Protein 4NUH (pdb70)

Solvent-accessible surface area: 8472 Å² total; per-residue (Å²): 232,84,120,4,63,22,116,22,26,40,0,54,83,0,0,0,3,0,60,32,4,3,39,18,78,63,96,6,44,0,64,17,25,0,0,0,8,97,52,57,0,60,22,7,111,13,97,52,112,5,13,96,46,42,2,19,0,33,48,96,32,35,35,116,55,44,92,65,46,49,88,57,0,54,41,0,17,54,46,11,63,85,0,18,80,68,0,44,47,41,112,110,47,70,67,104,64,45,41,93,5,70,0,129,126,52,79,4,80,40,5,0,2,71,1,89,44,61,2,44,1,35,39,77,0,31,0,76,13,90,40,129,17,10,1,0,0,7,0,66,12,12,0,53,4,44,92,51,9,29,5,62,56,31,52,49,9,64,16,78,32,2,7,0,14,0,28,72,74,1,46,0,2,106,42,0,38,0,17,0,8,0,1,0,76,120,72,0,21,0,52,48,44,1,29,0,46,1,15,0,6,6,30,27,74,2,17,1,55,110,1,45,0,50,30,96

Foldseek 3Di:
DDDLAFFQPLLLQAQEEEAAAEAEADDEAEEGEYEYPDDAQQRYHHDPVNYNYAYEGCDDDHDPRHDHDNPSNVVRLVSLVSRLVSLQPDDDWPEECVVVQEDEPEEDEATEYEYCEHHEYAAAYEYAEAQNGAHGYHANAEYEYEAQYEYHYYNHHAQSRYEYNHNYEYYYYALYEEGHAYSEADEYEAAHNYEYEDHYRYHHYYYYYNYYGHHD

Organism: Flavobacterium frigoris (strain PS1) (NCBI:txid1086011)

Structure (mmCIF, N/CA/C/O backbone):
data_4NUH
#
_entry.id   4NUH
#
_cell.length_a   29.358
_cell.length_b   31.222
_cell.length_c   47.051
_cell.angle_alpha   76.32
_cell.angle_beta   72.59
_cell.angle_gamma   76.62
#
_symmetry.space_group_name_H-M   'P 1'
#
loop_
_entity.id
_entity.type
_entity.pdbx_description
1 polymer 'ice-binding protein'
2 non-polymer DI(HYDROXYETHYL)ETHER
3 water water
#
loop_
_atom_site.group_PDB
_atom_site.id
_atom_site.type_symbol
_atom_site.label_atom_id
_atom_site.label_alt_id
_atom_site.label_comp_id
_atom_site.label_asym_id
_atom_site.label_entity_id
_atom_site.label_seq_id
_atom_site.pdbx_PDB_ins_code
_atom_site.Cartn_x
_atom_site.Cartn_y
_atom_site.Cartn_z
_atom_site.occupancy
_atom_site.B_iso_or_equiv
_atom_site.auth_seq_id
_atom_site.auth_comp_id
_atom_site.auth_asym_id
_atom_site.auth_atom_id
_atom_site.pdbx_PDB_model_num
ATOM 1 N N . GLN A 1 1 ? 36.861 -49.805 40.413 1.00 41.65 2 GLN A N 1
ATOM 2 C CA . GLN A 1 1 ? 37.223 -50.881 39.448 1.00 36.84 2 GLN A CA 1
ATOM 3 C C . GLN A 1 1 ? 38.313 -51.800 40.025 1.00 32.53 2 GLN A C 1
ATOM 4 O O . GLN A 1 1 ? 38.325 -52.974 39.677 1.00 33.14 2 GLN A O 1
ATOM 10 N N . ARG A 1 2 ? 39.168 -51.290 40.938 1.00 26.41 3 ARG A N 1
ATOM 11 C CA . ARG A 1 2 ? 40.418 -51.977 41.371 1.00 23.57 3 ARG A CA 1
ATOM 12 C C . ARG A 1 2 ? 40.383 -52.655 42.761 1.00 18.46 3 ARG A C 1
ATOM 13 O O . ARG A 1 2 ? 39.812 -52.138 43.709 1.00 16.21 3 ARG A O 1
ATOM 21 N N . ASP A 1 3 ? 41.055 -53.774 42.900 1.00 17.45 4 ASP A N 1
ATOM 22 C CA . ASP A 1 3 ? 41.120 -54.476 44.182 1.00 16.26 4 ASP A CA 1
ATOM 23 C C . ASP A 1 3 ? 42.203 -53.852 45.061 1.00 13.70 4 ASP A C 1
ATOM 24 O O . ASP A 1 3 ? 43.407 -54.100 44.890 1.00 14.88 4 ASP A O 1
ATOM 29 N N . LEU A 1 4 ? 41.787 -53.076 46.059 1.00 10.65 5 LEU A N 1
ATOM 30 C CA . LEU A 1 4 ? 42.717 -52.430 47.008 1.00 8.98 5 LEU A CA 1
ATOM 31 C C . LEU A 1 4 ? 42.466 -52.959 48.414 1.00 8.60 5 LEU A C 1
ATOM 32 O O . LEU A 1 4 ? 42.706 -52.260 49.426 1.00 8.02 5 LEU A O 1
ATOM 37 N N . SER A 1 5 ? 41.986 -54.198 48.538 1.00 9.44 6 SER A N 1
ATOM 38 C CA . SER A 1 5 ? 41.803 -54.793 49.854 1.00 10.07 6 SER A CA 1
ATOM 39 C C . SER A 1 5 ? 43.100 -55.021 50.544 1.00 9.61 6 SER A C 1
ATOM 40 O O . SER A 1 5 ? 44.078 -55.369 49.898 1.00 11.36 6 SER A O 1
ATOM 43 N N . VAL A 1 6 ? 43.130 -54.733 51.835 1.00 9.66 7 VAL A N 1
ATOM 44 C CA . VAL A 1 6 ? 44.340 -54.866 52.647 1.00 9.71 7 VAL A CA 1
ATOM 45 C C . VAL A 1 6 ? 44.205 -55.990 53.641 1.00 9.02 7 VAL A C 1
ATOM 46 O O . VAL A 1 6 ? 43.270 -55.995 54.396 1.00 10.57 7 VAL A O 1
ATOM 50 N N . GLU A 1 7 ? 45.118 -56.951 53.608 1.00 8.83 8 GLU A N 1
ATOM 51 C CA . GLU A 1 7 ? 45.105 -58.119 54.487 1.00 10.98 8 GLU A CA 1
ATOM 52 C C . GLU A 1 7 ? 45.522 -57.748 55.893 1.00 10.36 8 GLU A C 1
ATOM 53 O O . GLU A 1 7 ? 46.667 -57.273 56.069 1.00 10.35 8 GLU A O 1
ATOM 59 N N . LEU A 1 8 ? 44.704 -58.065 56.864 1.00 9.02 9 LEU A N 1
ATOM 60 C CA . LEU A 1 8 ? 45.050 -57.750 58.256 1.00 10.03 9 LEU A CA 1
ATOM 61 C C . LEU A 1 8 ? 45.557 -58.881 59.068 1.00 9.78 9 LEU A C 1
ATOM 62 O O . LEU A 1 8 ? 46.047 -58.711 60.165 1.00 10.14 9 LEU A O 1
ATOM 67 N N . GLY A 1 9 ? 45.328 -60.100 58.588 1.00 12.41 10 GLY A N 1
ATOM 68 C CA . GLY A 1 9 ? 45.566 -61.268 59.387 1.00 12.03 10 GLY A CA 1
ATOM 69 C C . GLY A 1 9 ? 44.914 -61.221 60.753 1.00 12.13 10 GLY A C 1
ATOM 70 O O . GLY A 1 9 ? 43.757 -60.907 60.890 1.00 12.25 10 GLY A O 1
ATOM 71 N N . VAL A 1 10 ? 45.692 -61.628 61.756 1.00 13.08 11 VAL A N 1
ATOM 72 C CA . VAL A 1 10 ? 45.205 -61.698 63.156 1.00 15.03 11 VAL A CA 1
ATOM 73 C C . VAL A 1 10 ? 44.953 -60.298 63.729 1.00 11.69 11 VAL A C 1
ATOM 74 O O . VAL A 1 10 ? 44.237 -60.214 64.704 1.00 13.47 11 VAL A O 1
ATOM 78 N N . ALA A 1 11 ? 45.429 -59.246 63.052 1.00 11.49 12 ALA A N 1
ATOM 79 C CA . ALA A 1 11 ? 45.057 -57.871 63.517 1.00 10.28 12 ALA A CA 1
ATOM 80 C C . ALA A 1 11 ? 43.565 -57.569 63.338 1.00 11.22 12 ALA A C 1
ATOM 81 O O . ALA A 1 11 ? 43.057 -56.644 63.960 1.00 10.68 12 ALA A O 1
ATOM 83 N N . SER A 1 12 ? 42.828 -58.390 62.569 1.00 13.10 13 SER A N 1
ATOM 84 C CA . SER A 1 12 ? 41.384 -58.219 62.407 1.00 13.95 13 SER A CA 1
ATOM 85 C C . SER A 1 12 ? 40.612 -58.560 63.654 1.00 14.51 13 SER A C 1
ATOM 86 O O . SER A 1 12 ? 39.407 -58.323 63.696 1.00 13.99 13 SER A O 1
ATOM 89 N N . ASN A 1 13 ? 41.254 -59.092 64.714 1.00 13.61 14 ASN A N 1
ATOM 90 C CA . ASN A 1 13 ? 40.505 -59.200 65.993 1.00 15.58 14 ASN A CA 1
ATOM 91 C C . ASN A 1 13 ? 40.627 -58.036 66.961 1.00 14.19 14 ASN A C 1
ATOM 92 O O . ASN A 1 13 ? 39.967 -57.962 68.004 1.00 16.39 14 ASN A O 1
ATOM 97 N N . PHE A 1 14 ? 41.427 -57.054 66.579 1.00 8.97 15 PHE A N 1
ATOM 98 C CA . PHE A 1 14 ? 41.815 -55.976 67.488 1.00 8.33 15 PHE A CA 1
ATOM 99 C C . PHE A 1 14 ? 41.162 -54.660 67.125 1.00 8.10 15 PHE A C 1
ATOM 100 O O . PHE A 1 14 ? 41.148 -54.270 65.913 1.00 9.27 15 PHE A O 1
ATOM 108 N N . ALA A 1 15 ? 40.550 -54.022 68.128 1.00 7.58 16 ALA A N 1
ATOM 109 C CA . ALA A 1 15 ? 40.144 -52.645 67.966 1.00 7.48 16 ALA A CA 1
ATOM 110 C C . ALA A 1 15 ? 41.292 -51.687 67.968 1.00 7.35 16 ALA A C 1
ATOM 111 O O . ALA A 1 15 ? 41.285 -50.687 67.275 1.00 7.04 16 ALA A O 1
ATOM 113 N N . ILE A 1 16 ? 42.247 -51.909 68.856 1.00 6.84 17 ILE A N 1
ATOM 114 C CA . ILE A 1 16 ? 43.431 -51.045 69.005 1.00 6.72 17 ILE A CA 1
ATOM 115 C C . ILE A 1 16 ? 44.666 -51.932 69.189 1.00 6.44 17 ILE A C 1
ATOM 116 O O . ILE A 1 16 ? 44.652 -52.815 70.044 1.00 8.59 17 ILE A O 1
ATOM 121 N N . LEU A 1 17 ? 45.626 -51.736 68.366 1.00 6.23 18 LEU A N 1
ATOM 122 C CA . LEU A 1 17 ? 46.931 -52.394 68.507 1.00 7.06 18 LEU A CA 1
ATOM 123 C C . LEU A 1 17 ? 47.986 -51.323 68.470 1.00 7.82 18 LEU A C 1
ATOM 124 O O . LEU A 1 17 ? 47.954 -50.436 67.631 1.00 7.72 18 LEU A O 1
ATOM 129 N N . ALA A 1 18 ? 48.957 -51.339 69.364 1.00 8.41 19 ALA A N 1
ATOM 130 C CA . ALA A 1 18 ? 50.019 -50.337 69.367 1.00 9.46 19 ALA A CA 1
ATOM 131 C C . ALA A 1 18 ? 51.344 -51.045 69.609 1.00 11.03 19 ALA A C 1
ATOM 132 O O . ALA A 1 18 ? 51.400 -52.188 70.059 1.00 17.46 19 ALA A O 1
ATOM 134 N N . LYS A 1 19 ? 52.422 -50.434 69.315 1.00 8.13 20 LYS A N 1
ATOM 135 C CA . LYS A 1 19 ? 53.748 -51.001 69.631 1.00 9.02 20 LYS A CA 1
ATOM 136 C C . LYS A 1 19 ? 54.356 -50.461 70.907 1.00 9.38 20 LYS A C 1
ATOM 137 O O . LYS A 1 19 ? 55.164 -51.124 71.522 1.00 10.63 20 LYS A O 1
ATOM 143 N N . ALA A 1 20 ? 53.914 -49.279 71.302 1.00 10.23 21 ALA A N 1
ATOM 144 C CA . ALA A 1 20 ? 54.539 -48.549 72.355 1.00 11.22 21 ALA A CA 1
ATOM 145 C C . ALA A 1 20 ? 53.602 -48.142 73.515 1.00 14.86 21 ALA A C 1
ATOM 146 O O . ALA A 1 20 ? 54.074 -47.650 74.537 1.00 17.88 21 ALA A O 1
ATOM 148 N N . GLY A 1 21 ? 52.324 -48.414 73.395 1.00 12.60 22 GLY A N 1
ATOM 149 C CA . GLY A 1 21 ? 51.381 -48.254 74.502 1.00 12.06 22 GLY A CA 1
ATOM 150 C C . GLY A 1 21 ? 50.053 -47.660 74.031 1.00 10.67 22 GLY A C 1
ATOM 151 O O . GLY A 1 21 ? 49.893 -47.096 72.924 1.00 9.58 22 GLY A O 1
ATOM 152 N N . ILE A 1 22 ? 49.113 -47.713 74.959 1.00 9.26 23 ILE A N 1
ATOM 153 C CA . ILE A 1 22 ? 47.769 -47.225 74.771 1.00 9.42 23 ILE A CA 1
ATOM 154 C C . ILE A 1 22 ? 47.338 -46.570 76.081 1.00 11.35 23 ILE A C 1
ATOM 155 O O . ILE A 1 22 ? 47.551 -47.159 77.173 1.00 14.23 23 ILE A O 1
ATOM 160 N N . SER A 1 23 ? 46.781 -45.377 75.966 1.00 11.26 24 SER A N 1
ATOM 161 C CA . SER A 1 23 ? 46.205 -44.741 77.164 1.00 11.59 24 SER A CA 1
ATOM 162 C C . SER A 1 23 ? 44.845 -44.194 76.904 1.00 11.11 24 SER A C 1
ATOM 163 O O . SER A 1 23 ? 44.448 -43.916 75.799 1.00 10.75 24 SER A O 1
ATOM 166 N N . SER A 1 24 ? 44.076 -43.999 77.987 1.00 10.61 25 SER A N 1
ATOM 167 C CA . SER A 1 24 ? 42.777 -43.363 77.913 1.00 11.31 25 SER A CA 1
ATOM 168 C C . SER A 1 24 ? 42.514 -42.402 79.073 1.00 12.41 25 SER A C 1
ATOM 169 O O . SER A 1 24 ? 42.769 -42.808 80.244 1.00 14.34 25 SER A O 1
ATOM 172 N N . VAL A 1 25 ? 41.997 -41.219 78.725 1.00 12.17 26 VAL A N 1
ATOM 173 C CA . VAL A 1 25 ? 41.341 -40.361 79.756 1.00 12.32 26 VAL A CA 1
ATOM 174 C C . VAL A 1 25 ? 39.961 -40.945 79.836 1.00 12.69 26 VAL A C 1
ATOM 175 O O . VAL A 1 25 ? 39.203 -40.855 78.897 1.00 10.86 26 VAL A O 1
ATOM 179 N N . PRO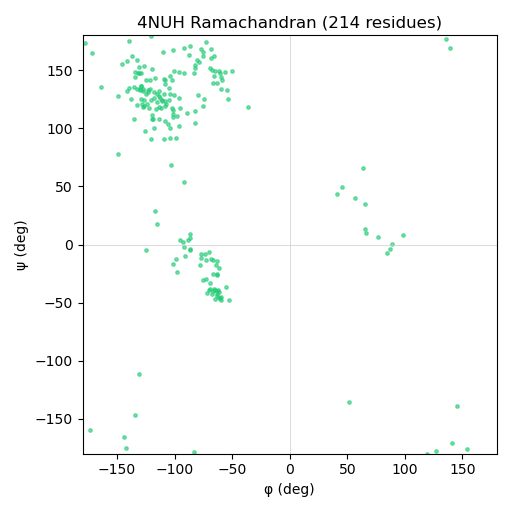 A 1 26 ? 39.586 -41.533 81.000 1.00 12.92 27 PRO A N 1
ATOM 180 C CA . PRO A 1 26 ? 38.353 -42.300 81.057 1.00 13.76 27 PRO A CA 1
ATOM 181 C C . PRO A 1 26 ? 37.070 -41.409 81.214 1.00 13.04 27 PRO A C 1
ATOM 182 O O . PRO A 1 26 ? 37.180 -40.228 81.640 1.00 14.83 27 PRO A O 1
ATOM 186 N N . ASP A 1 27 ? 35.920 -41.923 80.858 1.00 13.40 28 ASP A N 1
ATOM 187 C CA . ASP A 1 27 ? 35.745 -43.279 80.301 1.00 13.89 28 ASP A CA 1
ATOM 188 C C . ASP A 1 27 ? 35.695 -43.247 78.790 1.00 13.20 28 ASP A C 1
ATOM 189 O O . ASP A 1 27 ? 34.962 -42.475 78.195 1.00 15.11 28 ASP A O 1
ATOM 194 N N . SER A 1 28 ? 36.565 -44.052 78.188 1.00 12.10 29 SER A N 1
ATOM 195 C CA . SER A 1 28 ? 36.415 -44.426 76.754 1.00 11.22 29 SER A CA 1
ATOM 196 C C . SER A 1 28 ? 35.619 -45.720 76.696 1.00 11.96 29 SER A C 1
ATOM 197 O O . SER A 1 28 ? 35.444 -46.390 77.748 1.00 13.18 29 SER A O 1
ATOM 200 N N . ALA A 1 29 ? 35.182 -46.102 75.489 1.00 10.37 30 ALA A N 1
ATOM 201 C CA . ALA A 1 29 ? 34.442 -47.296 75.259 1.00 10.54 30 ALA A CA 1
ATOM 202 C C . ALA A 1 29 ? 35.001 -47.996 74.030 1.00 10.56 30 ALA A C 1
ATOM 203 O O . ALA A 1 29 ? 34.889 -47.486 72.917 1.00 11.86 30 ALA A O 1
ATOM 205 N N . ILE A 1 30 ? 35.674 -49.099 74.264 1.00 8.85 31 ILE A N 1
ATOM 206 C CA . ILE A 1 30 ? 36.425 -49.817 73.186 1.00 9.51 31 ILE A CA 1
ATOM 207 C C . ILE A 1 30 ? 35.773 -51.174 73.016 1.00 10.36 31 ILE A C 1
ATOM 208 O O . ILE A 1 30 ? 35.748 -52.007 73.960 1.00 11.31 31 ILE A O 1
ATOM 213 N N . LEU A 1 31 ? 35.218 -51.397 71.834 1.00 9.93 32 LEU A N 1
ATOM 214 C CA . LEU A 1 31 ? 34.504 -52.610 71.496 1.00 11.95 32 LEU A CA 1
ATOM 215 C C . LEU A 1 31 ? 35.424 -53.441 70.616 1.00 13.04 32 LEU A C 1
ATOM 216 O O . LEU A 1 31 ? 35.668 -53.105 69.455 1.00 13.41 32 LEU A O 1
ATOM 221 N N . GLY A 1 32 ? 36.072 -54.444 71.212 1.00 12.72 33 GLY A N 1
ATOM 222 C CA . GLY A 1 32 ? 37.076 -55.264 70.566 1.00 13.39 33 GLY A CA 1
ATOM 223 C C . GLY A 1 32 ? 38.286 -55.514 71.425 1.00 12.39 33 GLY A C 1
ATOM 224 O O . GLY A 1 32 ? 38.419 -54.893 72.461 1.00 16.46 33 GLY A O 1
ATOM 225 N N . ASP A 1 33 ? 39.226 -56.293 70.970 1.00 11.72 34 ASP A N 1
ATOM 226 C CA . ASP A 1 33 ? 40.360 -56.620 71.761 1.00 12.12 34 ASP A CA 1
ATOM 227 C C . ASP A 1 33 ? 41.379 -55.482 71.663 1.00 10.94 34 ASP A C 1
ATOM 228 O O . ASP A 1 33 ? 41.419 -54.721 70.677 1.00 11.28 34 ASP A O 1
ATOM 233 N N . VAL A 1 34 ? 42.227 -55.350 72.682 1.00 10.24 35 VAL A N 1
ATOM 234 C CA . VAL A 1 34 ? 43.309 -54.404 72.621 1.00 10.80 35 VAL A CA 1
ATOM 235 C C . VAL A 1 34 ? 44.628 -55.024 73.014 1.00 11.25 35 VAL A C 1
ATOM 236 O O . VAL A 1 34 ? 44.714 -56.008 73.773 1.00 11.80 35 VAL A O 1
ATOM 240 N N . GLY A 1 35 ? 45.709 -54.508 72.511 1.00 10.07 36 GLY A N 1
ATOM 241 C CA . GLY A 1 35 ? 46.969 -54.962 72.921 1.00 11.01 36 GLY A CA 1
ATOM 242 C C . GLY A 1 35 ? 48.137 -54.172 72.424 1.00 11.27 36 GLY A C 1
ATOM 243 O O . GLY A 1 35 ? 47.955 -53.337 71.534 1.00 11.17 36 GLY A O 1
ATOM 244 N N . ALA A 1 36 ? 49.269 -54.362 73.007 1.00 12.43 37 ALA A N 1
ATOM 245 C CA . ALA A 1 36 ? 50.484 -53.756 72.528 1.00 14.61 37 ALA A CA 1
ATOM 246 C C . ALA A 1 36 ? 51.608 -54.731 72.497 1.00 13.08 37 ALA A C 1
ATOM 247 O O . ALA A 1 36 ? 51.680 -55.690 73.339 1.00 14.46 37 ALA A O 1
ATOM 249 N N . SER A 1 37 ? 52.497 -54.561 71.581 1.00 13.75 38 SER A N 1
ATOM 250 C CA . SER A 1 37 ? 53.634 -55.407 71.456 1.00 13.68 38 SER A CA 1
ATOM 251 C C . SER A 1 37 ? 54.643 -54.684 70.547 1.00 16.40 38 SER A C 1
ATOM 252 O O . SER A 1 37 ? 54.199 -54.193 69.528 1.00 15.54 38 SER A O 1
ATOM 255 N N . PRO A 1 38 ? 55.934 -54.651 70.887 1.00 13.61 39 PRO A N 1
ATOM 256 C CA . PRO A 1 38 ? 56.617 -55.513 71.917 1.00 14.52 39 PRO A CA 1
ATOM 257 C C . PRO A 1 38 ? 56.702 -54.949 73.338 1.00 13.06 39 PRO A C 1
ATOM 258 O O . PRO A 1 38 ? 57.266 -55.635 74.201 1.00 14.07 39 PRO A O 1
ATOM 262 N N . ILE A 1 39 ? 56.142 -53.783 73.571 1.00 12.42 40 ILE A N 1
ATOM 263 C CA . ILE A 1 39 ? 56.239 -53.134 74.871 1.00 12.52 40 ILE A CA 1
ATOM 264 C C . ILE A 1 39 ? 55.509 -53.958 75.903 1.00 12.99 40 ILE A C 1
ATOM 265 O O . ILE A 1 39 ? 54.482 -54.613 75.637 1.00 14.53 40 ILE A O 1
ATOM 270 N N . THR A 1 40 ? 56.086 -53.927 77.094 1.00 13.26 41 THR A N 1
ATOM 271 C CA . THR A 1 40 ? 55.462 -54.543 78.276 1.00 12.36 41 THR A CA 1
ATOM 272 C C . THR A 1 40 ? 53.986 -54.090 78.422 1.00 11.63 41 THR A C 1
ATOM 273 O O . THR A 1 40 ? 53.594 -52.982 78.100 1.00 11.81 41 THR A O 1
ATOM 277 N N . GLY A 1 41 ? 53.156 -54.974 78.977 1.00 11.81 42 GLY A N 1
ATOM 278 C CA . GLY A 1 41 ? 51.718 -54.685 79.241 1.00 12.06 42 GLY A CA 1
ATOM 279 C C . GLY A 1 41 ? 51.488 -53.561 80.243 1.00 12.56 42 GLY A C 1
ATOM 280 O O . GLY A 1 41 ? 50.415 -52.989 80.329 1.00 12.75 42 GLY A O 1
ATOM 281 N N . ALA A 1 42 ? 52.550 -53.163 80.975 1.00 13.34 43 ALA A N 1
ATOM 282 C CA . ALA A 1 42 ? 52.478 -52.036 81.830 1.00 13.62 43 ALA A CA 1
ATOM 283 C C . ALA A 1 42 ? 52.168 -50.730 81.072 1.00 13.90 43 ALA A C 1
ATOM 284 O O . ALA A 1 42 ? 51.661 -49.783 81.638 1.00 16.45 43 ALA A O 1
ATOM 286 N N . ALA A 1 43 ? 52.426 -50.728 79.751 1.00 13.07 44 ALA A N 1
ATOM 287 C CA . ALA A 1 43 ? 52.127 -49.565 78.935 1.00 13.12 44 ALA A CA 1
ATOM 288 C C . ALA A 1 43 ? 50.723 -49.521 78.398 1.00 12.00 44 ALA A C 1
ATOM 289 O O . ALA A 1 43 ? 50.373 -48.549 77.700 1.00 11.76 44 ALA A O 1
ATOM 291 N N . ILE A 1 44 ? 49.855 -50.435 78.865 1.00 11.98 45 ILE A N 1
ATOM 292 C CA . ILE A 1 44 ? 48.436 -50.322 78.559 1.00 11.74 45 ILE A CA 1
ATOM 293 C C . ILE A 1 44 ? 47.719 -49.616 79.717 1.00 12.18 45 ILE A C 1
ATOM 294 O O . ILE A 1 44 ? 47.449 -50.279 80.755 1.00 14.22 45 ILE A O 1
ATOM 299 N N . LEU A 1 45 ? 47.435 -48.341 79.525 1.00 11.97 46 LEU A N 1
ATOM 300 C CA . LEU A 1 45 ? 46.876 -47.499 80.603 1.00 13.45 46 LEU A CA 1
ATOM 301 C C . LEU A 1 45 ? 45.403 -47.345 80.331 1.00 13.86 46 LEU A C 1
ATOM 302 O O . LEU A 1 45 ? 44.902 -46.299 79.901 1.00 14.41 46 LEU A O 1
ATOM 307 N N . LEU A 1 46 ? 44.692 -48.439 80.471 1.00 14.80 47 LEU A N 1
ATOM 308 C CA . LEU A 1 46 ? 43.225 -48.534 80.232 1.00 15.09 47 LEU A CA 1
ATOM 309 C C . LEU A 1 46 ? 42.636 -49.235 81.429 1.00 16.31 47 LEU A C 1
ATOM 310 O O . LEU A 1 46 ? 43.302 -50.123 81.963 1.00 18.07 47 LEU A O 1
ATOM 315 N N . LYS A 1 47 ? 41.423 -48.884 81.790 1.00 15.27 48 LYS A N 1
ATOM 316 C CA . LYS A 1 47 ? 40.726 -49.643 82.792 1.00 18.10 48 LYS A CA 1
ATOM 317 C C . LYS A 1 47 ? 40.072 -50.866 82.151 1.00 16.24 48 LYS A C 1
ATOM 318 O O . LYS A 1 47 ? 39.585 -50.825 81.033 1.00 13.58 48 LYS A O 1
ATOM 324 N N . CYS A 1 48 ? 39.984 -51.954 82.907 1.00 15.88 49 CYS A N 1
ATOM 325 C CA . CYS A 1 48 ? 39.359 -53.162 82.434 1.00 16.09 49 CYS A CA 1
ATOM 326 C C . CYS A 1 48 ? 37.940 -52.855 81.964 1.00 15.69 49 CYS A C 1
ATOM 327 O O . CYS A 1 48 ? 37.491 -53.419 80.934 1.00 15.50 49 CYS A O 1
ATOM 330 N N . ASP A 1 49 ? 37.248 -51.952 82.643 1.00 15.55 50 ASP A N 1
ATOM 331 C CA . ASP A 1 49 ? 35.881 -51.628 82.283 1.00 15.78 50 ASP A CA 1
ATOM 332 C C . ASP A 1 49 ? 35.667 -50.803 81.018 1.00 16.79 50 ASP A C 1
ATOM 333 O O . ASP A 1 49 ? 34.553 -50.704 80.532 1.00 19.00 50 ASP A O 1
ATOM 338 N N . GLU A 1 50 ? 36.734 -50.212 80.482 1.00 13.60 51 GLU A N 1
ATOM 339 C CA . GLU A 1 50 ? 36.667 -49.496 79.214 1.00 12.52 51 GLU A CA 1
ATOM 340 C C . GLU A 1 50 ? 36.663 -50.422 77.992 1.00 12.08 51 GLU A C 1
ATOM 341 O O . GLU A 1 50 ? 36.274 -49.972 76.905 1.00 13.69 51 GLU A O 1
ATOM 347 N N . VAL A 1 51 ? 37.069 -51.671 78.182 1.00 11.67 52 VAL A N 1
ATOM 348 C CA . VAL A 1 51 ? 37.301 -52.606 77.019 1.00 12.06 52 VAL A CA 1
ATOM 349 C C . VAL A 1 51 ? 36.234 -53.687 77.089 1.00 12.05 52 VAL A C 1
ATOM 350 O O . VAL A 1 51 ? 36.213 -54.501 78.072 1.00 12.39 52 VAL A O 1
ATOM 354 N N . THR A 1 52 ? 35.391 -53.764 76.065 1.00 12.75 53 THR A N 1
ATOM 355 C CA . THR A 1 52 ? 34.418 -54.863 75.888 1.00 14.05 53 THR A CA 1
ATOM 356 C C . THR A 1 52 ? 35.077 -55.812 74.885 1.00 14.19 53 THR A C 1
ATOM 357 O O . THR A 1 52 ? 35.054 -55.635 73.642 1.00 14.02 53 THR A O 1
ATOM 361 N N . GLY A 1 53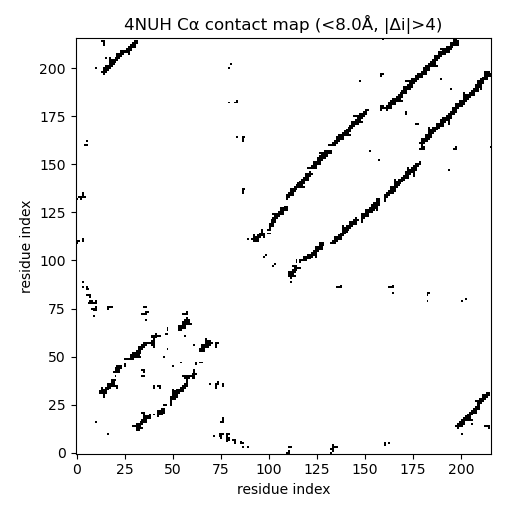 ? 35.799 -56.777 75.473 1.00 13.61 54 GLY A N 1
ATOM 362 C CA . GLY A 1 53 ? 36.823 -57.559 74.809 1.00 13.89 54 GLY A CA 1
ATOM 363 C C . GLY A 1 53 ? 37.984 -57.783 75.771 1.00 13.63 54 GLY A C 1
ATOM 364 O O . GLY A 1 53 ? 37.832 -57.549 76.990 1.00 17.59 54 GLY A O 1
ATOM 365 N N . THR A 1 54 ? 39.058 -58.321 75.249 1.00 12.31 55 THR A N 1
ATOM 366 C CA . THR A 1 54 ? 40.212 -58.727 76.065 1.00 12.43 55 THR A CA 1
ATOM 367 C C . THR A 1 54 ? 41.360 -57.754 75.925 1.00 11.94 55 THR A C 1
ATOM 368 O O . THR A 1 54 ? 41.653 -57.278 74.810 1.00 11.55 55 THR A O 1
ATOM 372 N N . ILE A 1 55 ? 41.956 -57.388 77.040 1.00 9.88 56 ILE A N 1
ATOM 373 C CA . ILE A 1 55 ? 43.207 -56.648 77.043 1.00 10.16 56 ILE A CA 1
ATOM 374 C C . ILE A 1 55 ? 44.339 -57.702 77.036 1.00 10.94 56 ILE A C 1
ATOM 375 O O . ILE A 1 55 ? 44.483 -58.499 78.005 1.00 10.29 56 ILE A O 1
ATOM 380 N N . PHE A 1 56 ? 45.137 -57.811 75.963 1.00 9.69 57 PHE A N 1
ATOM 381 C CA . PHE A 1 56 ? 46.241 -58.728 75.860 1.00 9.94 57 PHE A CA 1
ATOM 382 C C . PHE A 1 56 ? 47.535 -58.048 76.214 1.00 10.11 57 PHE A C 1
ATOM 383 O O . PHE A 1 56 ? 47.733 -56.899 75.807 1.00 11.53 57 PHE A O 1
ATOM 391 N N . SER A 1 57 ? 48.450 -58.802 76.770 1.00 12.67 58 SER A N 1
ATOM 392 C CA . SER A 1 57 ? 49.814 -58.359 77.061 1.00 12.51 58 SER A CA 1
ATOM 393 C C . SER A 1 57 ? 50.827 -59.371 76.552 1.00 11.85 58 SER A C 1
ATOM 394 O O . SER A 1 57 ? 50.529 -60.547 76.550 1.00 11.19 58 SER A O 1
ATOM 397 N N . VAL A 1 58 ? 52.039 -58.940 76.117 1.00 12.12 59 VAL A N 1
ATOM 398 C CA . VAL A 1 58 ? 53.080 -59.877 75.760 1.00 14.12 59 VAL A CA 1
ATOM 399 C C . VAL A 1 58 ? 53.773 -60.496 77.008 1.00 12.66 59 VAL A C 1
ATOM 400 O O . VAL A 1 58 ? 54.538 -61.413 76.851 1.00 14.64 59 VAL A O 1
ATOM 404 N N . ASP A 1 59 ? 53.448 -59.977 78.201 1.00 13.44 60 ASP A N 1
ATOM 405 C CA . ASP A 1 59 ? 54.184 -60.429 79.404 1.00 13.05 60 ASP A CA 1
ATOM 406 C C . ASP A 1 59 ? 53.222 -60.489 80.566 1.00 13.56 60 ASP A C 1
ATOM 407 O O . ASP A 1 59 ? 52.020 -60.384 80.412 1.00 13.41 60 ASP A O 1
ATOM 412 N N . ALA A 1 60 ? 53.782 -60.594 81.779 1.00 11.57 61 ALA A N 1
ATOM 413 C CA . ALA A 1 60 ? 52.960 -60.727 82.965 1.00 12.07 61 ALA A CA 1
ATOM 414 C C . ALA A 1 60 ? 52.544 -59.402 83.597 1.00 11.71 61 ALA A C 1
ATOM 415 O O . ALA A 1 60 ? 51.908 -59.362 84.640 1.00 11.92 61 ALA A O 1
ATOM 417 N N . ALA A 1 61 ? 52.884 -58.250 82.983 1.00 12.78 62 ALA A N 1
ATOM 418 C CA . ALA A 1 61 ? 52.456 -56.961 83.397 1.00 12.90 62 ALA A CA 1
ATOM 419 C C . ALA A 1 61 ? 51.095 -56.587 82.750 1.00 12.48 62 ALA A C 1
ATOM 420 O O . ALA A 1 61 ? 50.674 -57.136 81.707 1.00 14.36 62 ALA A O 1
ATOM 422 N N . GLY A 1 62 ? 50.461 -55.606 83.312 1.00 13.49 63 GLY A N 1
ATOM 423 C CA . GLY A 1 62 ? 49.146 -55.166 82.941 1.00 14.87 63 GLY A CA 1
ATOM 424 C C . GLY A 1 62 ? 48.153 -55.277 84.073 1.00 16.26 63 GLY A C 1
ATOM 425 O O . GLY A 1 62 ? 48.445 -55.758 85.188 1.00 18.05 63 GLY A O 1
ATOM 426 N N . PRO A 1 63 ? 46.935 -54.886 83.776 1.00 17.22 64 PRO A N 1
ATOM 427 C CA . PRO A 1 63 ? 45.904 -54.961 84.816 1.00 16.58 64 PRO A CA 1
ATOM 428 C C . PRO A 1 63 ? 45.441 -56.420 85.121 1.00 17.07 64 PRO A C 1
ATOM 429 O O . PRO A 1 63 ? 45.762 -57.347 84.379 1.00 16.70 64 PRO A O 1
ATOM 433 N N . ALA A 1 64 ? 44.604 -56.590 86.133 1.00 15.21 65 ALA A N 1
ATOM 434 C CA . ALA A 1 64 ? 44.259 -57.904 86.633 1.00 13.84 65 ALA A CA 1
ATOM 435 C C . ALA A 1 64 ? 43.467 -58.701 85.625 1.00 13.12 65 ALA A C 1
ATOM 436 O O . ALA A 1 64 ? 43.452 -59.940 85.667 1.00 14.60 65 ALA A O 1
ATOM 438 N N . CYS A 1 65 ? 42.766 -58.007 84.723 1.00 14.05 66 CYS A N 1
ATOM 439 C CA . CYS A 1 65 ? 41.972 -58.671 83.683 1.00 13.55 66 CYS A CA 1
ATOM 440 C C . CYS A 1 65 ? 42.783 -59.010 82.421 1.00 12.55 66 CYS A C 1
ATOM 441 O O . CYS A 1 65 ? 42.263 -59.638 81.496 1.00 14.44 66 CYS A O 1
ATOM 444 N N . LYS A 1 66 ? 44.034 -58.615 82.372 1.00 11.87 67 LYS A N 1
ATOM 445 C CA . LYS A 1 66 ? 44.822 -58.869 81.191 1.00 11.97 67 LYS A CA 1
ATOM 446 C C . LYS A 1 66 ? 45.051 -60.364 80.943 1.00 12.21 67 LYS A C 1
ATOM 447 O O . LYS A 1 66 ? 45.308 -61.208 81.886 1.00 12.66 67 LYS A O 1
ATOM 453 N N . ILE A 1 67 ? 45.172 -60.752 79.667 1.00 11.83 68 ILE A N 1
ATOM 454 C CA . ILE A 1 67 ? 45.543 -62.060 79.298 1.00 12.14 68 ILE A CA 1
ATOM 455 C C . ILE A 1 67 ? 46.876 -62.025 78.590 1.00 11.04 68 ILE A C 1
ATOM 456 O O . ILE A 1 67 ? 47.063 -61.309 77.578 1.00 12.44 68 ILE A O 1
ATOM 461 N N . THR A 1 68 ? 47.863 -62.735 79.081 1.00 10.71 69 THR A N 1
ATOM 462 C CA . THR A 1 68 ? 49.161 -62.830 78.437 1.00 12.07 69 THR A CA 1
ATOM 463 C C . THR A 1 68 ? 49.073 -63.730 77.254 1.00 12.94 69 THR A C 1
ATOM 464 O O . THR A 1 68 ? 48.755 -64.933 77.401 1.00 13.22 69 THR A O 1
ATOM 468 N N . ASP A 1 69 ? 49.369 -63.192 76.069 1.00 13.29 70 ASP A N 1
ATOM 469 C CA . ASP A 1 69 ? 49.385 -64.001 74.855 1.00 12.94 70 ASP A CA 1
ATOM 470 C C . ASP A 1 69 ? 50.421 -63.429 73.857 1.00 12.51 70 ASP A C 1
ATOM 471 O O . ASP A 1 69 ? 50.081 -62.647 72.955 1.00 12.32 70 ASP A O 1
ATOM 476 N N . ALA A 1 70 ? 51.683 -63.713 74.101 1.00 13.20 71 ALA A N 1
ATOM 477 C CA . ALA A 1 70 ? 52.768 -63.081 73.366 1.00 13.01 71 ALA A CA 1
ATOM 478 C C . ALA A 1 70 ? 52.698 -63.507 71.913 1.00 11.80 71 ALA A C 1
ATOM 479 O O . ALA A 1 70 ? 52.903 -62.686 71.018 1.00 11.78 71 ALA A O 1
ATOM 481 N N . SER A 1 71 ? 52.355 -64.741 71.622 1.00 11.66 72 SER A N 1
ATOM 482 C CA . SER A 1 71 ? 52.335 -65.163 70.276 1.00 11.59 72 SER A CA 1
ATOM 483 C C . SER A 1 71 ? 51.202 -64.529 69.448 1.00 10.13 72 SER A C 1
ATOM 484 O O . SER A 1 71 ? 51.398 -64.143 68.331 1.00 9.27 72 SER A O 1
ATOM 487 N N . ARG A 1 72 ? 50.013 -64.380 70.038 1.00 9.49 73 ARG A N 1
ATOM 488 C CA . ARG A 1 72 ? 48.881 -63.800 69.334 1.00 9.41 73 ARG A CA 1
ATOM 489 C C . ARG A 1 72 ? 49.190 -62.337 69.087 1.00 9.24 73 ARG A C 1
ATOM 490 O O . ARG A 1 72 ? 48.971 -61.809 67.977 1.00 9.50 73 ARG A O 1
ATOM 498 N N . LEU A 1 73 ? 49.746 -61.634 70.089 1.00 8.30 74 LEU A N 1
ATOM 499 C CA . LEU A 1 73 ? 50.101 -60.215 69.923 1.00 8.38 74 LEU A CA 1
ATOM 500 C C . LEU A 1 73 ? 51.158 -59.991 68.935 1.00 8.04 74 LEU A C 1
ATOM 501 O O . LEU A 1 73 ? 51.151 -59.015 68.125 1.00 9.04 74 LEU A O 1
ATOM 506 N N . ALA A 1 74 ? 52.245 -60.771 68.989 1.00 8.07 75 ALA A N 1
ATOM 507 C CA . ALA A 1 74 ? 53.331 -60.588 68.064 1.00 6.97 75 ALA A CA 1
ATOM 508 C C . ALA A 1 74 ? 52.852 -60.817 66.604 1.00 6.26 75 ALA A C 1
ATOM 509 O O . ALA A 1 74 ? 53.256 -60.051 65.701 1.00 7.04 75 ALA A O 1
ATOM 511 N N . ALA A 1 75 ? 52.007 -61.833 66.410 1.00 6.25 76 ALA A N 1
ATOM 512 C CA . ALA A 1 75 ? 51.422 -62.055 65.091 1.00 7.03 76 ALA A CA 1
ATOM 513 C C . ALA A 1 75 ? 50.544 -60.890 64.654 1.00 7.71 76 ALA A C 1
ATOM 514 O O . ALA A 1 75 ? 50.626 -60.455 63.520 1.00 8.67 76 ALA A O 1
ATOM 516 N N . ALA A 1 76 ? 49.720 -60.417 65.575 1.00 7.24 77 ALA A N 1
ATOM 517 C CA . ALA A 1 76 ? 48.890 -59.252 65.181 1.00 7.18 77 ALA A CA 1
ATOM 518 C C . ALA A 1 76 ? 49.691 -58.052 64.783 1.00 7.83 77 ALA A C 1
ATOM 519 O O . ALA A 1 76 ? 49.372 -57.385 63.782 1.00 7.07 77 ALA A O 1
ATOM 521 N N . VAL A 1 77 ? 50.713 -57.717 65.537 1.00 7.78 78 VAL A N 1
ATOM 522 C CA . VAL A 1 77 ? 51.580 -56.578 65.237 1.00 8.69 78 VAL A CA 1
ATOM 523 C C . VAL A 1 77 ? 52.302 -56.782 63.926 1.00 8.34 78 VAL A C 1
ATOM 524 O O . VAL A 1 77 ? 52.442 -55.881 63.069 1.00 8.37 78 VAL A O 1
ATOM 528 N N . ALA A 1 78 ? 52.805 -58.017 63.679 1.00 8.79 79 ALA A N 1
ATOM 529 C CA . ALA A 1 78 ? 53.510 -58.243 62.443 1.00 7.97 79 ALA A CA 1
ATOM 530 C C . ALA A 1 78 ? 52.566 -58.135 61.251 1.00 8.65 79 ALA A C 1
ATOM 531 O O . ALA A 1 78 ? 52.934 -57.518 60.236 1.00 8.08 79 ALA A O 1
ATOM 533 N N . ASN A 1 79 ? 51.364 -58.664 61.421 1.00 7.81 80 ASN A N 1
ATOM 534 C CA . ASN A 1 79 ? 50.354 -58.578 60.363 1.00 7.83 80 ASN A CA 1
ATOM 535 C C . ASN A 1 79 ? 49.925 -57.141 60.094 1.00 7.22 80 ASN A C 1
ATOM 536 O O . ASN A 1 79 ? 49.713 -56.761 58.949 1.00 7.89 80 ASN A O 1
ATOM 541 N N . ALA A 1 80 ? 49.811 -56.390 61.170 1.00 6.55 81 ALA A N 1
ATOM 542 C CA . ALA A 1 80 ? 49.499 -54.963 61.040 1.00 6.83 81 ALA A CA 1
ATOM 543 C C . ALA A 1 80 ? 50.578 -54.195 60.288 1.00 7.86 81 ALA A C 1
ATOM 544 O O . ALA A 1 80 ? 50.292 -53.305 59.452 1.00 7.31 81 ALA A O 1
ATOM 546 N N . GLU A 1 81 ? 51.861 -54.509 60.509 1.00 7.46 82 GLU A N 1
ATOM 547 C CA . GLU A 1 81 ? 52.936 -53.860 59.759 1.00 8.29 82 GLU A CA 1
ATOM 548 C C . GLU A 1 81 ? 52.951 -54.278 58.326 1.00 7.39 82 GLU A C 1
ATOM 549 O O . GLU A 1 81 ? 53.097 -53.405 57.428 1.00 7.53 82 GLU A O 1
ATOM 555 N N . THR A 1 82 ? 52.672 -55.539 58.064 1.00 6.98 83 THR A N 1
ATOM 556 C CA . THR A 1 82 ? 52.555 -55.971 56.678 1.00 7.74 83 THR A CA 1
ATOM 557 C C . THR A 1 82 ? 51.402 -55.269 55.960 1.00 6.39 83 THR A C 1
ATOM 558 O O . THR A 1 82 ? 51.488 -54.879 54.780 1.00 7.12 83 THR A O 1
ATOM 562 N N . ALA A 1 83 ? 50.301 -55.118 56.681 1.00 6.77 84 ALA A N 1
ATOM 563 C CA . ALA A 1 83 ? 49.132 -54.388 56.145 1.00 5.78 84 ALA A CA 1
ATOM 564 C C . ALA A 1 83 ? 49.491 -52.951 55.799 1.00 5.57 84 ALA A C 1
ATOM 565 O O . ALA A 1 83 ? 49.129 -52.430 54.738 1.00 5.97 84 ALA A O 1
ATOM 567 N N . TYR A 1 84 ? 50.161 -52.270 56.730 1.00 4.98 85 TYR A N 1
ATOM 568 C CA . TYR A 1 84 ? 50.646 -50.936 56.448 1.00 4.77 85 TYR A CA 1
ATOM 569 C C . TYR A 1 84 ? 51.479 -50.886 55.176 1.00 5.14 85 TYR A C 1
ATOM 570 O O . TYR A 1 84 ? 51.292 -49.997 54.345 1.00 5.47 85 TYR A O 1
ATOM 579 N N . ASN A 1 85 ? 52.427 -51.833 55.056 1.00 5.43 86 ASN A N 1
ATOM 580 C CA . ASN A 1 85 ? 53.288 -51.817 53.917 1.00 6.23 86 ASN A CA 1
ATOM 581 C C . ASN A 1 85 ? 52.555 -52.171 52.654 1.00 6.13 86 ASN A C 1
ATOM 582 O O . ASN A 1 85 ? 52.882 -51.619 51.591 1.00 7.51 86 ASN A O 1
ATOM 587 N N . GLN A 1 86 ? 51.538 -53.053 52.720 1.00 5.95 87 GLN A N 1
ATOM 588 C CA . GLN A 1 86 ? 50.722 -53.309 51.580 1.00 7.18 87 GLN A CA 1
ATOM 589 C C . GLN A 1 86 ? 49.961 -52.095 51.069 1.00 6.61 87 GLN A C 1
ATOM 590 O O . GLN A 1 86 ? 49.888 -51.765 49.892 1.00 6.43 87 GLN A O 1
ATOM 596 N N . ALA A 1 87 ? 49.357 -51.397 52.019 1.00 6.21 88 ALA A N 1
ATOM 597 C CA . ALA A 1 87 ? 48.632 -50.210 51.699 1.00 5.46 88 ALA A CA 1
ATOM 598 C C . ALA A 1 87 ? 49.533 -49.165 51.073 1.00 5.46 88 ALA A C 1
ATOM 599 O O . ALA A 1 87 ? 49.139 -48.467 50.143 1.00 5.80 88 ALA A O 1
ATOM 601 N N . ALA A 1 88 ? 50.695 -48.977 51.696 1.00 5.28 89 ALA A N 1
ATOM 602 C CA . ALA A 1 88 ? 51.674 -48.022 51.176 1.00 6.05 89 ALA A CA 1
ATOM 603 C C . ALA A 1 88 ? 52.189 -48.411 49.774 1.00 6.33 89 ALA A C 1
ATOM 604 O O . ALA A 1 88 ? 52.636 -47.542 49.012 1.00 6.67 89 ALA A O 1
ATOM 606 N N . GLY A 1 89 ? 52.158 -49.704 49.450 1.00 6.55 90 GLY A N 1
ATOM 607 C CA . GLY A 1 89 ? 52.827 -50.241 48.273 1.00 7.20 90 GLY A CA 1
ATOM 608 C C . GLY A 1 89 ? 51.958 -50.264 47.092 1.00 8.06 90 GLY A C 1
ATOM 609 O O . GLY A 1 89 ? 52.470 -50.518 45.970 1.00 9.56 90 GLY A O 1
ATOM 610 N N . PHE A 1 90 ? 50.652 -50.019 47.146 1.00 6.83 91 PHE A N 1
ATOM 611 C CA . PHE A 1 90 ? 49.869 -50.058 45.932 1.00 7.58 91 PHE A CA 1
ATOM 612 C C . PHE A 1 90 ? 50.349 -48.980 45.016 1.00 8.39 91 PHE A C 1
ATOM 613 O O . PHE A 1 90 ? 50.686 -47.902 45.376 1.00 8.40 91 PHE A O 1
ATOM 621 N N . VAL A 1 91 ? 50.410 -49.383 43.733 1.00 10.06 92 VAL A N 1
ATOM 622 C CA . VAL A 1 91 ? 50.969 -48.473 42.739 1.00 11.97 92 VAL A CA 1
ATOM 623 C C . VAL A 1 91 ? 49.894 -47.769 41.913 1.00 11.61 92 VAL A C 1
ATOM 624 O O . VAL A 1 91 ? 48.743 -48.107 41.982 1.00 11.64 92 VAL A O 1
ATOM 628 N N . ASP A 1 92 ? 50.291 -46.754 41.172 1.00 11.90 93 ASP A N 1
ATOM 629 C CA . ASP A 1 92 ? 49.467 -46.121 40.151 1.00 12.03 93 ASP A CA 1
ATOM 630 C C . ASP A 1 92 ? 48.217 -45.468 40.753 1.00 10.79 93 ASP A C 1
ATOM 631 O O . ASP A 1 92 ? 47.101 -45.899 40.516 1.00 12.17 93 ASP A O 1
ATOM 636 N N . PRO A 1 93 ? 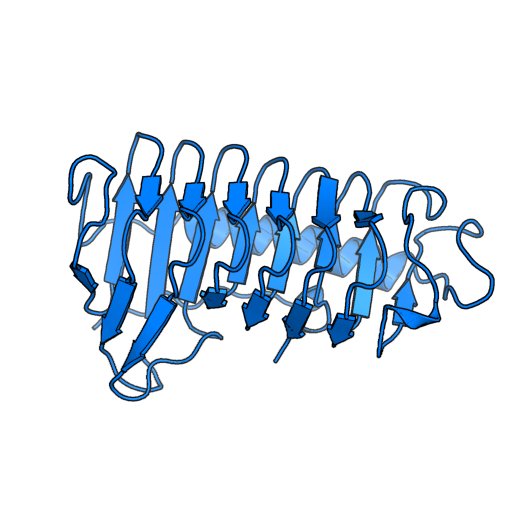48.392 -44.443 41.564 1.00 9.00 94 PRO A N 1
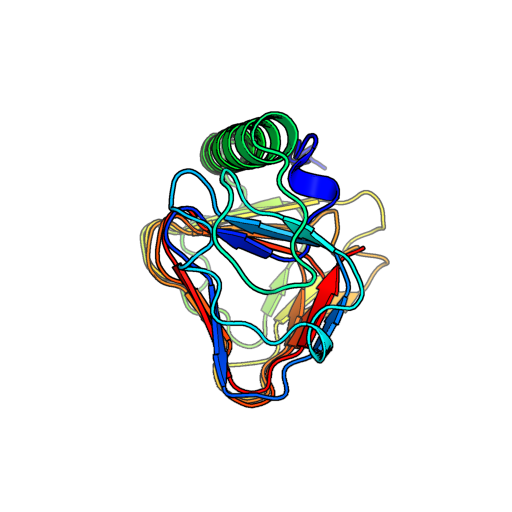ATOM 637 C CA . PRO A 1 93 ? 47.212 -43.812 42.206 1.00 9.32 94 PRO A CA 1
ATOM 638 C C . PRO A 1 93 ? 46.195 -43.263 41.272 1.00 10.42 94 PRO A C 1
ATOM 639 O O . PRO A 1 93 ? 46.539 -42.842 40.155 1.00 11.81 94 PRO A O 1
ATOM 643 N N . ASP A 1 94 ? 44.955 -43.372 41.655 1.00 9.30 95 ASP A N 1
ATOM 644 C CA . ASP A 1 94 ? 43.888 -42.700 40.909 1.00 9.51 95 ASP A CA 1
ATOM 645 C C . ASP A 1 94 ? 43.840 -41.212 41.146 1.00 10.02 95 ASP A C 1
ATOM 646 O O . ASP A 1 94 ? 43.440 -40.401 40.268 1.00 10.58 95 ASP A O 1
ATOM 651 N N . PHE A 1 95 ? 44.247 -40.793 42.368 1.00 8.63 96 PHE A N 1
ATOM 652 C CA . PHE A 1 95 ? 44.299 -39.386 42.741 1.00 9.20 96 PHE A CA 1
ATOM 653 C C . PHE A 1 95 ? 45.581 -39.028 43.455 1.00 9.45 96 PHE A C 1
ATOM 654 O O . PHE A 1 95 ? 46.073 -39.822 44.255 1.00 9.24 96 PHE A O 1
ATOM 662 N N . LEU A 1 96 ? 46.186 -37.899 43.075 1.00 9.26 97 LEU A N 1
ATOM 663 C CA . LEU A 1 96 ? 47.504 -37.538 43.646 1.00 9.01 97 LEU A CA 1
ATOM 664 C C . LEU A 1 96 ? 47.372 -36.068 44.048 1.00 9.08 97 LEU A C 1
ATOM 665 O O . LEU A 1 96 ? 47.079 -35.153 43.205 1.00 11.26 97 LEU A O 1
ATOM 670 N N . GLU A 1 97 ? 47.556 -35.747 45.318 1.00 8.26 98 GLU A N 1
ATOM 671 C CA . GLU A 1 97 ? 47.512 -34.370 45.865 1.00 10.28 98 GLU A CA 1
ATOM 672 C C . GLU A 1 97 ? 46.110 -33.776 45.744 1.00 11.12 98 GLU A C 1
ATOM 673 O O . GLU A 1 97 ? 45.966 -32.543 45.664 1.00 10.57 98 GLU A O 1
ATOM 679 N N . LEU A 1 98 ? 45.054 -34.592 45.892 1.00 9.96 99 LEU A N 1
ATOM 680 C CA . LEU A 1 98 ? 43.682 -34.041 45.776 1.00 10.83 99 LEU A CA 1
ATOM 681 C C . LEU A 1 98 ? 43.512 -33.001 46.818 1.00 11.09 99 LEU A C 1
ATOM 682 O O . LEU A 1 98 ? 43.835 -33.171 48.007 1.00 10.57 99 LEU A O 1
ATOM 687 N N . GLY A 1 99 ? 42.954 -31.830 46.434 1.00 11.90 100 GLY A N 1
ATOM 688 C CA . GLY A 1 99 ? 42.693 -30.737 47.417 1.00 13.17 100 GLY A CA 1
ATOM 689 C C . GLY A 1 99 ? 43.921 -30.104 48.044 1.00 12.06 100 GLY A C 1
ATOM 690 O O . GLY A 1 99 ? 43.881 -29.368 49.013 1.00 15.22 100 GLY A O 1
ATOM 691 N N . ALA A 1 100 ? 45.069 -30.377 47.473 1.00 12.03 101 ALA A N 1
ATOM 692 C CA . ALA A 1 100 ? 46.397 -30.137 48.097 1.00 12.32 101 ALA A CA 1
ATOM 693 C C . ALA A 1 100 ? 46.450 -30.498 49.571 1.00 12.43 101 ALA A C 1
ATOM 694 O O . ALA A 1 100 ? 47.102 -29.859 50.420 1.00 14.58 101 ALA A O 1
ATOM 696 N N . GLY A 1 101 ? 45.858 -31.651 49.858 1.00 10.84 102 GLY A N 1
ATOM 697 C CA . GLY A 1 101 ? 45.870 -32.185 51.197 1.00 10.54 102 GLY A CA 1
ATOM 698 C C . GLY A 1 101 ? 44.718 -31.725 52.068 1.00 11.03 102 GLY A C 1
ATOM 699 O O . GLY A 1 101 ? 44.705 -32.009 53.255 1.00 15.49 102 GLY A O 1
ATOM 700 N N . GLU A 1 102 ? 43.819 -30.906 51.573 1.00 10.36 103 GLU A N 1
ATOM 701 C CA . GLU A 1 102 ? 42.663 -30.553 52.351 1.00 11.59 103 GLU A CA 1
ATOM 702 C C . GLU A 1 102 ? 41.450 -31.153 51.647 1.00 12.40 103 GLU A C 1
ATOM 703 O O . GLU A 1 102 ? 41.246 -30.898 50.470 1.00 14.87 103 GLU A O 1
ATOM 709 N N . LEU A 1 103 ? 40.644 -31.899 52.381 1.00 11.11 104 LEU A N 1
ATOM 710 C CA . LEU A 1 103 ? 39.422 -32.506 51.831 1.00 10.50 104 LEU A CA 1
ATOM 711 C C . LEU A 1 103 ? 38.201 -31.808 52.400 1.00 10.64 104 LEU A C 1
ATOM 712 O O . LEU A 1 103 ? 37.727 -32.113 53.503 1.00 10.14 104 LEU A O 1
ATOM 717 N N . ARG A 1 104 ? 37.790 -30.775 51.648 1.00 11.86 105 ARG A N 1
ATOM 718 C CA . ARG A 1 104 ? 36.711 -29.943 52.011 1.00 12.86 105 ARG A CA 1
ATOM 719 C C . ARG A 1 104 ? 35.512 -30.207 51.125 1.00 12.58 105 ARG A C 1
ATOM 720 O O . ARG A 1 104 ? 35.580 -30.101 49.905 1.00 12.97 105 ARG A O 1
ATOM 728 N N . ASP A 1 105 ? 34.422 -30.625 51.754 1.00 12.85 106 ASP A N 1
ATOM 729 C CA . ASP A 1 105 ? 33.146 -30.884 51.076 1.00 15.38 106 ASP A CA 1
ATOM 730 C C . ASP A 1 105 ? 33.267 -31.900 49.950 1.00 13.07 106 ASP A C 1
ATOM 731 O O . ASP A 1 105 ? 32.688 -31.745 48.892 1.00 15.99 106 ASP A O 1
ATOM 736 N N . GLN A 1 106 ? 34.060 -32.947 50.191 1.00 11.05 107 GLN A N 1
ATOM 737 C CA . GLN A 1 106 ? 34.352 -33.904 49.172 1.00 10.84 107 GLN A CA 1
ATOM 738 C C . GLN A 1 106 ? 33.511 -35.184 49.305 1.00 9.90 107 GLN A C 1
ATOM 739 O O . GLN A 1 106 ? 33.127 -35.601 50.428 1.00 10.49 107 GLN A O 1
ATOM 745 N N . THR A 1 107 ? 33.266 -35.746 48.129 1.00 10.66 108 THR A N 1
ATOM 746 C CA . THR A 1 107 ? 32.661 -37.078 48.041 1.00 12.11 108 THR A CA 1
ATOM 747 C C . THR A 1 107 ? 33.584 -37.871 47.167 1.00 11.37 108 THR A C 1
ATOM 748 O O . THR A 1 107 ? 33.918 -37.483 46.027 1.00 12.55 108 THR A O 1
ATOM 752 N N . LEU A 1 108 ? 34.059 -39.018 47.709 1.00 8.94 109 LEU A N 1
ATOM 753 C CA . LEU A 1 108 ? 35.141 -39.792 47.057 1.00 8.74 109 LEU A CA 1
ATOM 754 C C . LEU A 1 108 ? 34.641 -41.125 46.505 1.00 7.41 109 LEU A C 1
ATOM 755 O O . LEU A 1 108 ? 34.141 -41.980 47.272 1.00 8.16 109 LEU A O 1
ATOM 760 N N . VAL A 1 109 ? 34.865 -41.327 45.240 1.00 7.98 110 V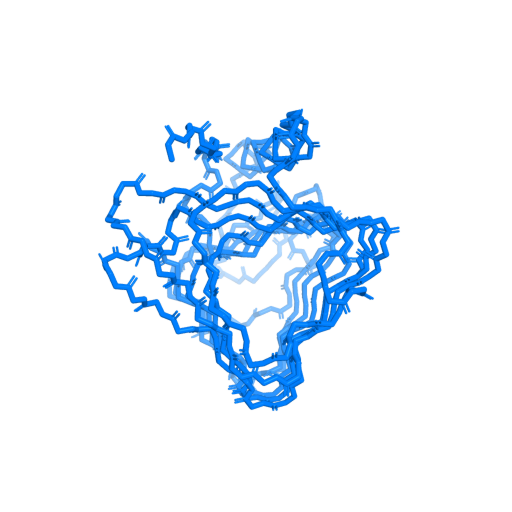AL A N 1
ATOM 761 C CA . VAL A 1 109 ? 34.607 -42.605 44.586 1.00 8.30 110 VAL A CA 1
ATOM 762 C C . VAL A 1 109 ? 35.691 -43.590 44.973 1.00 6.75 110 VAL A C 1
ATOM 763 O O . VAL A 1 109 ? 36.786 -43.218 45.415 1.00 6.57 110 VAL A O 1
ATOM 767 N N . PRO A 1 110 ? 35.472 -44.873 44.794 1.00 6.38 111 PRO A N 1
ATOM 768 C CA . PRO A 1 110 ? 36.518 -45.838 45.163 1.00 6.40 111 PRO A CA 1
ATOM 769 C C . PRO A 1 110 ? 37.755 -45.643 44.410 1.00 6.65 111 PRO A C 1
ATOM 770 O O . PRO A 1 110 ? 37.762 -45.231 43.271 1.00 7.76 111 PRO A O 1
ATOM 774 N N . GLY A 1 111 ? 38.886 -45.962 45.031 1.00 6.26 112 GLY A N 1
ATOM 775 C CA . GLY A 1 111 ? 40.191 -45.832 44.330 1.00 5.95 112 GLY A CA 1
ATOM 776 C C . GLY A 1 111 ? 41.327 -45.621 45.333 1.00 6.03 112 GLY A C 1
ATOM 777 O O . GLY A 1 111 ? 41.149 -45.679 46.548 1.00 5.66 112 GLY A O 1
ATOM 778 N N . LEU A 1 112 ? 42.470 -45.418 44.707 1.00 5.32 113 LEU A N 1
ATOM 779 C CA . LEU A 1 112 ? 43.775 -45.221 45.414 1.00 5.66 113 LEU A CA 1
ATOM 780 C C . LEU A 1 112 ? 44.108 -43.744 45.429 1.00 5.78 113 LEU A C 1
ATOM 781 O O . LEU A 1 112 ? 44.249 -43.117 44.349 1.00 6.04 113 LEU A O 1
ATOM 786 N N . TYR A 1 113 ? 44.170 -43.119 46.615 1.00 5.72 114 TYR A N 1
ATOM 787 C CA . TYR A 1 113 ? 44.423 -41.706 46.825 1.00 5.74 114 TYR A CA 1
ATOM 788 C C . TYR 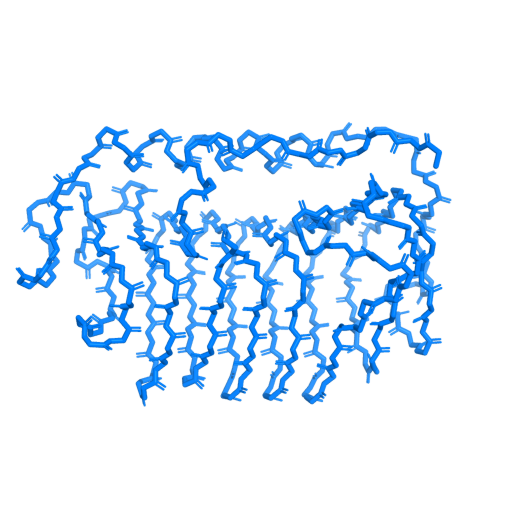A 1 113 ? 45.757 -41.542 47.490 1.00 6.49 114 TYR A C 1
ATOM 789 O O . TYR A 1 113 ? 45.964 -42.098 48.536 1.00 6.50 114 TYR A O 1
ATOM 798 N N . LYS A 1 114 ? 46.617 -40.729 46.901 1.00 5.55 115 LYS A N 1
ATOM 799 C CA . LYS A 1 114 ? 47.983 -40.518 47.426 1.00 6.43 115 LYS A CA 1
ATOM 800 C C . LYS A 1 114 ? 48.227 -39.049 47.659 1.00 6.56 115 LYS A C 1
ATOM 801 O O . LYS A 1 114 ? 47.826 -38.174 46.843 1.00 6.68 115 LYS A O 1
ATOM 807 N N . TRP A 1 115 ? 48.921 -38.704 48.740 1.00 6.44 116 TRP A N 1
ATOM 808 C CA . TRP A 1 115 ? 49.377 -37.328 49.022 1.00 6.74 116 TRP A CA 1
ATOM 809 C C . TRP A 1 115 ? 50.841 -37.480 49.465 1.00 7.02 116 TRP A C 1
ATOM 810 O O . TRP A 1 115 ? 51.226 -38.331 50.249 1.00 6.77 116 TRP A O 1
ATOM 821 N N . THR A 1 116 ? 51.623 -36.488 49.054 1.00 7.55 117 THR A N 1
ATOM 822 C CA . THR A 1 116 ? 53.007 -36.326 49.520 1.00 9.36 117 THR A CA 1
ATOM 823 C C . THR A 1 116 ? 53.132 -35.375 50.692 1.00 10.34 117 THR A C 1
ATOM 824 O O . THR A 1 116 ? 54.233 -35.185 51.197 1.00 16.56 117 THR A O 1
ATOM 828 N N . SER A 1 117 ? 52.014 -34.886 51.180 1.00 9.13 118 SER A N 1
ATOM 829 C CA . SER A 1 117 ? 51.835 -33.972 52.280 1.00 9.63 118 SER A CA 1
ATOM 830 C C . SER A 1 117 ? 50.986 -34.618 53.355 1.00 8.59 118 SER A C 1
ATOM 831 O O . SER A 1 117 ? 50.519 -35.762 53.212 1.00 8.71 118 SER A O 1
ATOM 834 N N . SER A 1 118 ? 50.772 -33.880 54.407 1.00 7.92 119 SER A N 1
ATOM 835 C CA . SER A 1 118 ? 49.695 -34.179 55.307 1.00 8.01 119 SER A CA 1
ATOM 836 C C . SER A 1 118 ? 48.315 -33.940 54.702 1.00 7.46 119 SER A C 1
ATOM 837 O O . SER A 1 118 ? 48.128 -33.276 53.699 1.00 10.71 119 SER A O 1
ATOM 840 N N . VAL A 1 119 ? 47.327 -34.556 55.311 1.00 7.10 120 VAL A N 1
ATOM 841 C CA . VAL A 1 119 ? 45.922 -34.416 54.941 1.00 7.01 120 VAL A CA 1
ATOM 842 C C . VAL A 1 119 ? 45.113 -33.901 56.112 1.00 6.93 120 VAL A C 1
ATOM 843 O O . VAL A 1 119 ? 45.297 -34.346 57.248 1.00 7.35 120 VAL A O 1
ATOM 847 N N . SER A 1 120 ? 44.258 -32.896 55.803 1.00 7.08 121 SER A N 1
ATOM 848 C CA . SER A 1 120 ? 43.316 -32.361 56.764 1.00 8.27 121 SER A CA 1
ATOM 849 C C . SER A 1 120 ? 41.888 -32.497 56.252 1.00 6.78 121 SER A C 1
ATOM 850 O O . SER A 1 120 ? 41.642 -32.452 55.019 1.00 7.50 121 SER A O 1
ATOM 853 N N . VAL A 1 121 ? 40.990 -32.813 57.173 1.00 6.77 122 VAL A N 1
ATOM 854 C CA . VAL A 1 121 ? 39.587 -33.013 56.860 1.00 7.00 122 VAL A CA 1
ATOM 855 C C . VAL A 1 121 ? 38.733 -32.015 57.671 1.00 6.88 122 VAL A C 1
ATOM 856 O O . VAL A 1 121 ? 38.390 -32.274 58.820 1.00 6.87 122 VAL A O 1
ATOM 860 N N . PRO A 1 122 ? 38.472 -30.819 57.052 1.00 7.62 123 PRO A N 1
ATOM 861 C CA . PRO A 1 122 ? 37.777 -29.783 57.797 1.00 8.59 123 PRO A CA 1
ATOM 862 C C . PRO A 1 122 ? 36.282 -29.817 57.775 1.00 9.53 123 PRO A C 1
ATOM 863 O O . PRO A 1 122 ? 35.646 -28.974 58.453 1.00 10.43 123 PRO A O 1
ATOM 867 N N . THR A 1 123 ? 35.691 -30.720 57.011 1.00 8.92 124 THR A N 1
ATOM 868 C CA . THR A 1 123 ? 34.235 -30.868 56.893 1.00 9.87 124 THR A CA 1
ATOM 869 C C . THR A 1 123 ? 33.920 -32.319 56.870 1.00 8.82 124 THR A C 1
ATOM 870 O O . THR A 1 123 ? 34.866 -33.142 56.755 1.00 8.87 124 THR A O 1
ATOM 874 N N . ASP A 1 124 ? 32.679 -32.717 56.867 1.00 8.51 125 ASP A N 1
ATOM 875 C CA . ASP A 1 124 ? 32.307 -34.106 56.667 1.00 8.86 125 ASP A CA 1
ATOM 876 C C . ASP A 1 124 ? 32.886 -34.561 55.371 1.00 10.01 125 ASP A C 1
ATOM 877 O O . ASP A 1 124 ? 33.082 -33.780 54.401 1.00 8.98 125 ASP A O 1
ATOM 882 N N . LEU A 1 125 ? 33.235 -35.844 55.305 1.00 9.45 126 LEU A N 1
ATOM 883 C CA . LEU A 1 125 ? 33.818 -36.439 54.102 1.00 8.91 126 LEU A CA 1
ATOM 884 C C . LEU A 1 125 ? 32.909 -37.637 53.766 1.00 8.94 126 LEU A C 1
ATOM 885 O O . LEU A 1 125 ? 32.678 -38.473 54.636 1.00 10.54 126 LEU A O 1
ATOM 890 N N . THR A 1 126 ? 32.477 -37.712 52.535 1.00 8.30 127 THR A N 1
ATOM 891 C CA . THR A 1 126 ? 31.631 -38.843 52.107 1.00 10.35 127 THR A CA 1
ATOM 892 C C . THR A 1 126 ? 32.410 -39.782 51.176 1.00 9.01 127 THR A C 1
ATOM 893 O O . THR A 1 126 ? 33.142 -39.412 50.261 1.00 9.17 127 THR A O 1
ATOM 897 N N . PHE A 1 127 ? 32.180 -41.082 51.440 1.00 9.07 128 PHE A N 1
ATOM 898 C CA . PHE A 1 127 ? 32.681 -42.176 50.603 1.00 8.62 128 PHE A CA 1
ATOM 899 C C . PHE A 1 127 ? 31.502 -42.759 49.840 1.00 9.10 128 PHE A C 1
ATOM 900 O O . PHE A 1 127 ? 30.511 -43.098 50.473 1.00 11.20 128 PHE A O 1
ATOM 908 N N . GLU A 1 128 ? 31.533 -42.761 48.520 1.00 7.27 129 GLU A N 1
ATOM 909 C CA . GLU A 1 128 ? 30.375 -43.241 47.714 1.00 8.32 129 GLU A CA 1
ATOM 910 C C . GLU A 1 128 ? 30.827 -44.425 46.847 1.00 7.77 129 GLU A C 1
ATOM 911 O O . GLU A 1 128 ? 31.576 -44.284 45.919 1.00 7.88 129 GLU A O 1
ATOM 917 N N . GLY A 1 129 ? 30.366 -45.622 47.210 1.00 7.20 130 GLY A N 1
ATOM 918 C CA . GLY A 1 129 ? 30.653 -46.811 46.359 1.00 8.31 130 GLY A CA 1
ATOM 919 C C . GLY A 1 129 ? 29.968 -48.014 46.968 1.00 8.47 130 GLY A C 1
ATOM 920 O O . GLY A 1 129 ? 29.409 -47.917 48.089 1.00 8.42 130 GLY A O 1
ATOM 921 N N . ASN A 1 130 ? 29.996 -49.171 46.270 1.00 7.89 131 ASN A N 1
ATOM 922 C CA . ASN A 1 130 ? 29.220 -50.310 46.762 1.00 8.60 131 ASN A CA 1
ATOM 923 C C . ASN A 1 130 ? 29.937 -51.121 47.839 1.00 7.52 131 ASN A C 1
ATOM 924 O O . ASN A 1 130 ? 31.030 -50.779 48.284 1.00 7.40 131 ASN A O 1
ATOM 929 N N . GLY A 1 131 ? 29.309 -52.179 48.307 1.00 7.50 132 GLY A N 1
ATOM 930 C CA . GLY A 1 131 ? 29.814 -53.002 49.342 1.00 7.96 132 GLY A CA 1
ATOM 931 C C . GLY A 1 131 ? 31.071 -53.754 49.118 1.00 8.52 132 GLY A C 1
ATOM 932 O O . GLY A 1 131 ? 31.677 -54.285 50.097 1.00 10.20 132 GLY A O 1
ATOM 933 N N . ASP A 1 132 ? 31.414 -53.865 47.852 1.00 8.78 133 ASP A N 1
ATOM 934 C CA . ASP A 1 132 ? 32.679 -54.529 47.470 1.00 11.01 133 ASP A CA 1
ATOM 935 C C . ASP A 1 132 ? 33.781 -53.534 47.184 1.00 9.60 133 ASP A C 1
ATOM 936 O O . ASP A 1 132 ? 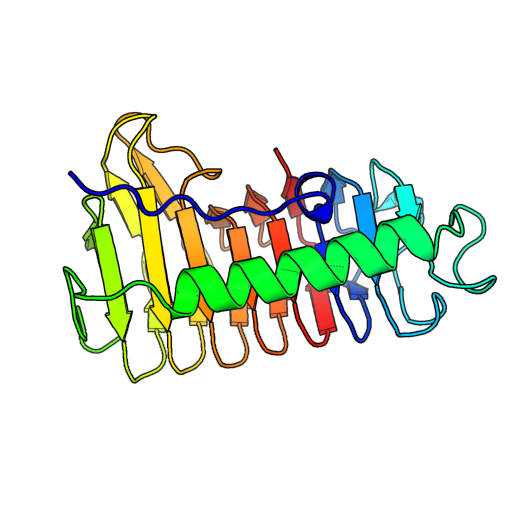34.910 -53.958 46.987 1.00 12.46 133 ASP A O 1
ATOM 941 N N . ALA A 1 133 ? 33.463 -52.282 47.061 1.00 7.90 134 ALA A N 1
ATOM 942 C CA . ALA A 1 133 ? 34.433 -51.280 46.656 1.00 7.30 134 ALA A CA 1
ATOM 943 C C . ALA A 1 133 ? 35.480 -51.024 47.729 1.00 6.37 134 ALA A C 1
ATOM 944 O O . ALA A 1 133 ? 35.142 -51.082 48.919 1.00 6.41 134 ALA A O 1
ATOM 946 N N . THR A 1 134 ? 36.656 -50.626 47.298 1.00 5.48 135 THR A N 1
ATOM 947 C CA . THR A 1 134 ? 37.736 -50.365 48.224 1.00 5.69 135 THR A CA 1
ATOM 948 C C . THR A 1 134 ? 38.357 -49.030 47.997 1.00 5.54 135 THR A C 1
ATOM 949 O O . THR A 1 134 ? 38.459 -48.494 46.870 1.00 6.22 135 THR A O 1
ATOM 953 N N . TRP A 1 135 ? 38.821 -48.430 49.094 1.00 4.80 136 TRP A N 1
ATOM 954 C CA . TRP A 1 135 ? 39.511 -47.136 49.132 1.00 4.92 136 TRP A CA 1
ATOM 955 C C . TRP A 1 135 ? 40.781 -47.333 49.924 1.00 4.66 136 TRP A C 1
ATOM 956 O O . TRP A 1 135 ? 40.776 -47.946 50.997 1.00 4.99 136 TRP A O 1
ATOM 967 N N . VAL A 1 136 ? 41.888 -46.763 49.406 1.00 4.35 137 VAL A N 1
ATOM 968 C CA . VAL A 1 136 ? 43.128 -46.679 50.186 1.00 4.64 137 VAL A CA 1
ATOM 969 C C . VAL A 1 136 ? 43.652 -45.274 50.074 1.00 4.38 137 VAL A C 1
ATOM 970 O O . VAL A 1 136 ? 43.692 -44.686 48.973 1.00 4.95 137 VAL A O 1
ATOM 974 N N . PHE A 1 137 ? 44.032 -44.721 51.214 1.00 4.54 138 PHE A N 1
ATOM 975 C CA . PHE A 1 137 ? 44.698 -43.395 51.333 1.00 5.27 138 PHE A CA 1
ATOM 976 C C . PHE A 1 137 ? 46.136 -43.608 51.700 1.00 5.18 138 PHE A C 1
ATOM 977 O O . PHE A 1 137 ? 46.450 -44.320 52.661 1.00 5.79 138 PHE A O 1
ATOM 985 N N . GLN A 1 138 ? 47.018 -43.071 50.868 1.00 4.36 139 GLN A N 1
ATOM 986 C CA . GLN A 1 138 ? 48.496 -43.098 51.113 1.00 4.62 139 GLN A CA 1
ATOM 987 C C . GLN A 1 138 ? 48.956 -41.710 51.472 1.00 5.21 139 GLN A C 1
ATOM 988 O O . GLN A 1 138 ? 48.937 -40.833 50.639 1.00 5.81 139 GLN A O 1
ATOM 994 N N . ILE A 1 139 ? 49.259 -41.485 52.713 1.00 5.35 140 ILE A N 1
ATOM 995 C CA . ILE A 1 139 ? 49.510 -40.135 53.248 1.00 5.73 140 ILE A CA 1
ATOM 996 C C . ILE A 1 139 ? 50.955 -40.054 53.790 1.00 6.04 140 ILE A C 1
ATOM 997 O O . ILE A 1 139 ? 51.297 -40.680 54.818 1.00 6.11 140 ILE A O 1
ATOM 1002 N N . ALA A 1 140 ? 51.832 -39.350 53.095 1.00 6.76 141 ALA A N 1
ATOM 1003 C CA . ALA A 1 140 ? 53.268 -39.182 53.534 1.00 8.82 141 ALA A CA 1
ATOM 1004 C C . ALA A 1 140 ? 53.364 -37.925 54.365 1.00 11.24 141 ALA A C 1
ATOM 1005 O O . ALA A 1 140 ? 53.989 -36.952 53.966 1.00 13.12 141 ALA A O 1
ATOM 1007 N N . GLY A 1 141 ? 52.553 -37.832 55.373 1.00 9.21 142 GLY A N 1
ATOM 1008 C CA . GLY A 1 141 ? 52.480 -36.804 56.408 1.00 7.04 142 GLY A CA 1
ATOM 1009 C C . GLY A 1 141 ? 51.468 -37.267 57.423 1.00 6.82 142 GLY A C 1
ATOM 1010 O O . GLY A 1 141 ? 51.229 -38.442 57.557 1.00 6.51 142 GLY A O 1
ATOM 1011 N N . GLY A 1 142 ? 50.953 -36.348 58.187 1.00 7.05 143 GLY A N 1
ATOM 1012 C CA . GLY A 1 142 ? 49.968 -36.592 59.197 1.00 7.03 143 GLY A CA 1
ATOM 1013 C C . GLY A 1 142 ? 48.553 -36.546 58.625 1.00 6.45 143 GLY A C 1
ATOM 1014 O O . GLY A 1 142 ? 48.319 -36.230 57.462 1.00 6.63 143 GLY A O 1
ATOM 1015 N N . LEU A 1 143 ? 47.623 -36.946 59.446 1.00 6.01 144 LEU A N 1
ATOM 1016 C CA . LEU A 1 143 ? 46.195 -36.845 59.165 1.00 6.30 144 LEU A CA 1
ATOM 1017 C C . LEU A 1 143 ? 45.509 -36.139 60.338 1.00 6.72 144 LEU A C 1
ATOM 1018 O O . LEU A 1 143 ? 45.676 -36.550 61.468 1.00 8.53 144 LEU A O 1
ATOM 1023 N N . SER A 1 144 ? 44.660 -35.146 60.009 1.00 7.45 145 SER A N 1
ATOM 1024 C CA . SER A 1 144 ? 43.863 -34.466 61.014 1.00 8.98 145 SER A CA 1
ATOM 1025 C C . SER A 1 144 ? 42.420 -34.443 60.567 1.00 8.17 145 SER A C 1
ATOM 1026 O O . SER A 1 144 ? 42.147 -34.131 59.437 1.00 10.30 145 SER A O 1
ATOM 1029 N N . LEU A 1 145 ? 41.504 -34.781 61.462 1.00 7.88 146 LEU A N 1
ATOM 1030 C CA . LEU A 1 145 ? 40.064 -34.504 61.313 1.00 8.43 146 LEU A CA 1
ATOM 1031 C C . LEU A 1 145 ? 39.795 -33.324 62.249 1.00 7.72 146 LEU A C 1
ATOM 1032 O O . LEU A 1 145 ? 40.047 -33.425 63.461 1.00 8.21 146 LEU A O 1
ATOM 1037 N N . ALA A 1 146 ? 39.147 -32.304 61.698 1.00 7.46 147 ALA A N 1
ATOM 1038 C CA . ALA A 1 146 ? 38.754 -31.159 62.552 1.00 7.53 147 ALA A CA 1
ATOM 1039 C C . ALA A 1 146 ? 37.713 -31.600 63.569 1.00 7.74 147 ALA A C 1
ATOM 1040 O O . ALA A 1 146 ? 36.970 -32.592 63.379 1.00 7.10 147 ALA A O 1
ATOM 1042 N N . ASP A 1 147 ? 37.507 -30.825 64.626 1.00 8.30 148 ASP A N 1
ATOM 1043 C CA . ASP A 1 147 ? 36.476 -31.106 65.568 1.00 8.77 148 ASP A CA 1
ATOM 1044 C C . ASP A 1 147 ? 35.150 -31.239 64.907 1.00 7.97 148 ASP A C 1
ATOM 1045 O O . ASP A 1 147 ? 34.788 -30.475 64.015 1.00 8.64 148 ASP A O 1
ATOM 1050 N N . GLY A 1 148 ? 34.419 -32.299 65.259 1.00 7.66 149 GLY A N 1
ATOM 1051 C CA . GLY A 1 148 ? 33.037 -32.474 64.834 1.00 8.52 149 GLY A CA 1
ATOM 1052 C C . GLY A 1 148 ? 32.776 -33.091 63.482 1.00 8.78 149 GLY A C 1
ATOM 1053 O O . GLY A 1 148 ? 31.669 -33.398 63.202 1.00 12.11 149 GLY A O 1
ATOM 1054 N N . VAL A 1 149 ? 33.786 -33.312 62.670 1.00 8.04 150 VAL A N 1
ATOM 1055 C CA . VAL A 1 149 ? 33.555 -33.766 61.308 1.00 8.60 150 VAL A CA 1
ATOM 1056 C C . VAL A 1 149 ? 33.338 -35.296 61.319 1.00 8.26 150 VAL A C 1
ATOM 1057 O O . VAL A 1 149 ? 33.841 -36.004 62.188 1.00 9.17 150 VAL A O 1
ATOM 1061 N N . ALA A 1 150 ? 32.592 -35.739 60.353 1.00 7.16 151 ALA A N 1
ATOM 1062 C CA . ALA A 1 150 ? 32.240 -37.170 60.285 1.00 6.97 151 ALA A CA 1
ATOM 1063 C C . ALA A 1 150 ? 32.541 -37.722 58.939 1.00 8.01 151 ALA A C 1
ATOM 1064 O O . ALA A 1 150 ? 32.223 -37.125 57.895 1.00 10.59 151 ALA A O 1
ATOM 1066 N N . PHE A 1 151 ? 33.129 -38.926 58.894 1.00 7.08 152 PHE A N 1
ATOM 1067 C CA . PHE A 1 151 ? 33.189 -39.701 57.660 1.00 7.46 152 PHE A CA 1
ATOM 1068 C C . PHE A 1 151 ? 31.810 -40.368 57.490 1.00 7.25 152 PHE A C 1
ATOM 1069 O O . PHE A 1 151 ? 31.303 -40.970 58.439 1.00 9.20 152 PHE A O 1
ATOM 1077 N N . THR A 1 152 ? 31.253 -40.173 56.306 1.00 8.35 153 THR A N 1
ATOM 1078 C CA . THR A 1 152 ? 29.821 -40.604 55.966 1.00 9.18 153 THR A CA 1
ATOM 1079 C C . THR A 1 152 ? 29.981 -41.678 54.869 1.00 8.49 153 THR A C 1
ATOM 1080 O O . THR A 1 152 ? 30.615 -41.454 53.868 1.00 9.46 153 THR A O 1
ATOM 1084 N N . LEU A 1 153 ? 29.342 -42.824 55.039 1.00 7.02 154 LEU A N 1
ATOM 1085 C CA . LEU A 1 153 ? 29.423 -43.926 54.039 1.00 8.10 154 LEU A CA 1
ATOM 1086 C C . LEU A 1 153 ? 28.121 -43.987 53.261 1.00 7.19 154 LEU A C 1
ATOM 1087 O O . LEU A 1 153 ? 27.075 -44.205 53.861 1.00 7.60 154 LEU A O 1
ATOM 1092 N N . ALA A 1 154 ? 28.228 -43.895 51.974 1.00 6.52 155 ALA A N 1
ATOM 1093 C CA . ALA A 1 154 ? 27.091 -43.923 51.048 1.00 7.05 155 ALA A CA 1
ATOM 1094 C C . ALA A 1 154 ? 27.310 -44.981 50.006 1.00 6.65 155 ALA A C 1
ATOM 1095 O O . ALA A 1 154 ? 28.428 -45.411 49.711 1.00 6.82 155 ALA A O 1
ATOM 1097 N N . GLY A 1 155 ? 26.223 -45.526 49.421 1.00 6.93 156 GLY A N 1
ATOM 1098 C CA . GLY A 1 155 ? 26.336 -46.492 48.344 1.00 7.24 156 GLY A CA 1
ATOM 1099 C C . GLY A 1 155 ? 26.474 -47.944 48.723 1.00 6.75 156 GLY A C 1
ATOM 1100 O O . GLY A 1 155 ? 26.478 -48.796 47.854 1.00 8.48 156 GLY A O 1
ATOM 1101 N N . GLY A 1 156 ? 26.553 -48.196 50.001 1.00 6.67 157 GLY A N 1
ATOM 1102 C CA . GLY A 1 156 ? 26.908 -49.454 50.549 1.00 7.75 157 GLY A CA 1
ATOM 1103 C C . GLY A 1 156 ? 28.348 -49.566 50.965 1.00 7.78 157 GLY A C 1
ATOM 1104 O O . GLY A 1 156 ? 28.737 -50.644 51.434 1.00 10.11 157 GLY A O 1
ATOM 1105 N N . ALA A 1 157 ? 29.085 -48.481 50.949 1.00 7.94 158 ALA A N 1
ATOM 1106 C CA . ALA A 1 157 ? 30.543 -48.504 51.259 1.00 8.33 158 ALA A CA 1
ATOM 1107 C C . ALA A 1 157 ? 30.651 -49.074 52.677 1.00 8.05 158 ALA A C 1
ATOM 1108 O O . ALA A 1 157 ? 29.868 -48.743 53.611 1.00 8.91 158 ALA A O 1
ATOM 1110 N N . ASN A 1 158 ? 31.649 -49.893 52.918 1.00 7.60 159 ASN A N 1
ATOM 1111 C CA . ASN A 1 158 ? 31.899 -50.468 54.192 1.00 7.44 159 ASN A CA 1
ATOM 1112 C C . ASN A 1 158 ? 33.221 -50.060 54.805 1.00 6.49 159 ASN A C 1
ATOM 1113 O O . ASN A 1 158 ? 34.258 -50.074 54.055 1.00 6.17 159 ASN A O 1
ATOM 1118 N N . SER A 1 159 ? 33.266 -49.873 56.108 1.00 6.81 160 SER A N 1
ATOM 1119 C CA . SER A 1 159 ? 34.459 -49.487 56.849 1.00 8.87 160 SER A CA 1
ATOM 1120 C C . SER A 1 159 ? 35.570 -50.558 56.753 1.00 7.32 160 SER A C 1
ATOM 1121 O O . SER A 1 159 ? 36.750 -50.194 56.869 1.00 8.03 160 SER A O 1
ATOM 1124 N N . THR A 1 160 ? 35.215 -51.829 56.512 1.00 6.29 161 THR A N 1
ATOM 1125 C CA . THR A 1 160 ? 36.232 -52.860 56.383 1.00 7.19 161 THR A CA 1
ATOM 1126 C C . THR A 1 160 ? 36.972 -52.729 55.050 1.00 6.56 161 THR A C 1
ATOM 1127 O O . THR A 1 160 ? 38.041 -53.351 54.884 1.00 9.31 161 THR A O 1
ATOM 1131 N N . ASN A 1 161 ? 36.507 -51.863 54.166 1.00 5.30 162 ASN A N 1
ATOM 1132 C CA . ASN A 1 161 ? 37.084 -51.690 52.808 1.00 5.96 162 ASN A CA 1
ATOM 1133 C C . ASN A 1 161 ? 37.687 -50.326 52.604 1.00 5.25 162 ASN A C 1
ATOM 1134 O O . ASN A 1 161 ? 37.943 -49.886 51.475 1.00 5.94 162 ASN A O 1
ATOM 1139 N N . ILE A 1 162 ? 37.942 -49.655 53.708 1.00 4.79 163 ILE A N 1
ATOM 1140 C CA . ILE A 1 162 ? 38.583 -48.307 53.698 1.00 5.18 163 ILE A CA 1
ATOM 1141 C C . ILE A 1 162 ? 39.798 -48.379 54.546 1.00 5.05 163 ILE A C 1
ATOM 1142 O O . ILE A 1 162 ? 39.717 -48.725 55.736 1.00 5.84 163 ILE A O 1
ATOM 1147 N N . ALA A 1 163 ? 40.990 -48.091 53.988 1.00 4.40 164 ALA A N 1
ATOM 1148 C CA . ALA A 1 163 ? 42.259 -48.177 54.762 1.00 4.89 164 ALA A CA 1
ATOM 1149 C C . ALA A 1 163 ? 43.026 -46.900 54.559 1.00 4.66 164 ALA A C 1
ATOM 1150 O O . ALA A 1 163 ? 43.208 -46.424 53.429 1.00 5.46 164 ALA A O 1
ATOM 1152 N N . PHE A 1 164 ? 43.514 -46.346 55.670 1.00 5.07 165 PHE A N 1
ATOM 1153 C CA . PHE A 1 164 ? 44.356 -45.159 55.671 1.00 5.52 165 PHE A CA 1
ATOM 1154 C C . PHE A 1 164 ? 45.735 -45.517 56.141 1.00 5.11 165 PHE A C 1
ATOM 1155 O O . PHE A 1 164 ? 45.936 -45.917 57.312 1.00 6.20 165 PHE A O 1
ATOM 1163 N N . GLN A 1 165 ? 46.701 -45.324 55.276 1.00 4.68 166 GLN A N 1
ATOM 1164 C CA . GLN A 1 165 ? 48.125 -45.528 55.593 1.00 4.72 166 GLN A CA 1
ATOM 1165 C C . GLN A 1 165 ? 48.704 -44.141 55.829 1.00 4.54 166 GLN A C 1
ATOM 1166 O O . GLN A 1 165 ? 48.696 -43.298 54.952 1.00 5.32 166 GLN A O 1
ATOM 1172 N N . VAL A 1 166 ? 49.085 -43.859 57.047 1.00 4.07 167 VAL A N 1
ATOM 1173 C CA . VAL A 1 166 ? 49.487 -42.495 57.468 1.00 4.22 167 VAL A CA 1
ATOM 1174 C C . VAL A 1 166 ? 50.936 -42.537 58.031 1.00 4.52 167 VAL A C 1
ATOM 1175 O O . VAL A 1 166 ? 51.201 -43.210 59.012 1.00 4.64 167 VAL A O 1
ATOM 1179 N N . GLY A 1 167 ? 51.833 -41.819 57.365 1.00 5.09 168 GLY A N 1
ATOM 1180 C CA . GLY A 1 167 ? 53.256 -41.818 57.681 1.00 5.73 168 GLY A CA 1
ATOM 1181 C C . GLY A 1 167 ? 53.669 -41.011 58.874 1.00 6.91 168 GLY A C 1
ATOM 1182 O O . GLY A 1 167 ? 54.822 -41.173 59.263 1.00 9.05 168 GLY A O 1
ATOM 1183 N N . ASP A 1 168 ? 52.825 -40.203 59.398 1.00 6.67 169 ASP A N 1
ATOM 1184 C CA . ASP A 1 168 ? 53.115 -39.335 60.594 1.00 8.23 169 ASP A CA 1
ATOM 1185 C C . ASP A 1 168 ? 51.850 -39.245 61.503 1.00 8.71 169 ASP A C 1
ATOM 1186 O O . ASP A 1 168 ? 50.825 -39.841 61.252 1.00 9.87 169 ASP A O 1
ATOM 1191 N N . ASP A 1 169 ? 51.900 -38.439 62.536 1.00 8.96 170 ASP A N 1
ATOM 1192 C CA . ASP A 1 169 ? 50.931 -38.476 63.619 1.00 8.99 170 ASP A CA 1
ATOM 1193 C C . ASP A 1 169 ? 49.545 -38.197 63.076 1.00 8.99 170 ASP A C 1
ATOM 1194 O O . ASP A 1 169 ? 49.345 -37.391 62.160 1.00 10.86 170 ASP A O 1
ATOM 1199 N N . VAL A 1 170 ? 48.558 -38.825 63.707 1.00 7.29 171 VAL A N 1
ATOM 1200 C CA . VAL A 1 170 ? 47.113 -38.721 63.427 1.00 7.63 171 VAL A CA 1
ATOM 1201 C C . VAL A 1 170 ? 46.419 -38.056 64.601 1.00 6.77 171 VAL A C 1
ATOM 1202 O O . VAL A 1 170 ? 46.591 -38.428 65.745 1.00 8.12 171 VAL A O 1
ATOM 1206 N N . THR A 1 171 ? 45.584 -37.084 64.257 1.00 7.53 172 THR A N 1
ATOM 1207 C CA . THR A 1 171 ? 44.726 -36.392 65.264 1.00 7.58 172 THR A CA 1
ATOM 1208 C C . THR A 1 171 ? 43.274 -36.419 64.830 1.00 7.44 172 THR A C 1
ATOM 1209 O O . THR A 1 171 ? 42.947 -35.874 63.784 1.00 9.09 172 THR A O 1
ATOM 1213 N N . VAL A 1 172 ? 42.433 -37.043 65.612 1.00 7.57 173 VAL A N 1
ATOM 1214 C CA . VAL A 1 172 ? 40.983 -37.039 65.392 1.00 8.20 173 VAL A CA 1
ATOM 1215 C C . VAL A 1 172 ? 40.419 -36.021 66.414 1.00 7.94 173 VAL A C 1
ATOM 1216 O O . VAL A 1 172 ? 40.537 -36.219 67.640 1.00 8.13 173 VAL A O 1
ATOM 1220 N N . GLY A 1 173 ? 39.817 -34.982 65.882 1.00 8.39 174 GLY A N 1
ATOM 1221 C CA . GLY A 1 173 ? 39.374 -33.837 66.696 1.00 8.66 174 GLY A CA 1
ATOM 1222 C C . GLY A 1 173 ? 38.221 -34.189 67.628 1.00 8.98 174 GLY A C 1
ATOM 1223 O O . GLY A 1 173 ? 37.552 -35.227 67.536 1.00 7.75 174 GLY A O 1
ATOM 1224 N N . LYS A 1 174 ? 37.943 -33.282 68.558 1.00 9.80 175 LYS A N 1
ATOM 1225 C CA . LYS A 1 174 ? 36.865 -33.460 69.468 1.00 11.57 175 LYS A CA 1
ATOM 1226 C C . LYS A 1 174 ? 35.553 -33.733 68.809 1.00 9.14 175 LYS A C 1
ATOM 1227 O O . LYS A 1 174 ? 35.119 -33.037 67.955 1.00 9.22 175 LYS A O 1
ATOM 1233 N N . GLY A 1 175 ? 34.899 -34.838 69.186 1.00 8.93 176 GLY A N 1
ATOM 1234 C CA . GLY A 1 175 ? 33.661 -35.200 68.632 1.00 9.06 176 GLY A CA 1
ATOM 1235 C C . GLY A 1 175 ? 33.608 -35.601 67.148 1.00 7.67 176 GLY A C 1
ATOM 1236 O O . GLY A 1 175 ? 32.563 -35.838 66.587 1.00 9.75 176 GLY A O 1
ATOM 1237 N N . ALA A 1 176 ? 34.786 -35.764 66.540 1.00 6.98 177 ALA A N 1
ATOM 1238 C CA . ALA A 1 176 ? 34.844 -36.202 65.131 1.00 7.19 177 ALA A CA 1
ATOM 1239 C C . ALA A 1 176 ? 34.604 -37.737 65.062 1.00 6.90 177 ALA A C 1
ATOM 1240 O O . ALA A 1 176 ? 34.702 -38.447 66.080 1.00 8.09 177 ALA A O 1
ATOM 1242 N N . HIS A 1 177 ? 34.164 -38.155 63.898 1.00 6.60 178 HIS A N 1
ATOM 1243 C CA . HIS A 1 177 ? 33.838 -39.569 63.672 1.00 7.00 178 HIS A CA 1
ATOM 1244 C C . HIS A 1 177 ? 34.579 -40.081 62.443 1.00 6.59 178 HIS A C 1
ATOM 1245 O O . HIS A 1 177 ? 34.422 -39.612 61.344 1.00 8.05 178 HIS A O 1
ATOM 1252 N N . PHE A 1 178 ? 35.411 -41.080 62.694 1.00 6.54 179 PHE A N 1
ATOM 1253 C CA . PHE A 1 178 ? 36.243 -41.748 61.692 1.00 5.89 179 PHE A CA 1
ATOM 1254 C C . PHE A 1 178 ? 35.642 -43.090 61.286 1.00 5.49 179 PHE A C 1
ATOM 1255 O O . PHE A 1 178 ? 35.120 -43.818 62.102 1.00 6.15 179 PHE A O 1
ATOM 1263 N N . GLU A 1 179 ? 35.745 -43.380 60.009 1.00 4.74 180 GLU A N 1
ATOM 1264 C CA . GLU A 1 179 ? 35.377 -44.730 59.484 1.00 5.10 180 GLU A CA 1
ATOM 1265 C C . GLU A 1 179 ? 36.592 -45.323 58.756 1.00 5.11 180 GLU A C 1
ATOM 1266 O O . GLU A 1 179 ? 37.118 -44.699 57.841 1.00 6.14 180 GLU A O 1
ATOM 1272 N N . GLY A 1 180 ? 36.902 -46.575 59.097 1.00 5.01 181 GLY A N 1
ATOM 1273 C CA . GLY A 1 180 ? 37.954 -47.303 58.382 1.00 4.56 181 GLY A CA 1
ATOM 1274 C C . GLY A 1 180 ? 39.027 -47.911 59.244 1.00 4.32 181 GLY A C 1
ATOM 1275 O O . GLY A 1 180 ? 39.033 -47.782 60.460 1.00 5.64 181 GLY A O 1
ATOM 1276 N N . VAL A 1 181 ? 39.983 -48.517 58.575 1.00 4.25 182 VAL A N 1
ATOM 1277 C CA . VAL A 1 181 ? 41.127 -49.143 59.226 1.00 4.43 182 VAL A CA 1
ATOM 1278 C C . VAL A 1 181 ? 42.236 -48.111 59.203 1.00 4.17 182 VAL A C 1
ATOM 1279 O O . VAL A 1 181 ? 42.717 -47.707 58.104 1.00 4.92 182 VAL A O 1
ATOM 1283 N N . LEU A 1 182 ? 42.711 -47.662 60.340 1.00 4.00 183 LEU A N 1
ATOM 1284 C CA . LEU A 1 182 ? 43.765 -46.686 60.444 1.00 4.63 183 LEU A CA 1
ATOM 1285 C C . LEU A 1 182 ? 45.106 -47.380 60.683 1.00 4.50 183 LEU A C 1
ATOM 1286 O O . LEU A 1 182 ? 45.328 -47.995 61.743 1.00 5.43 183 LEU A O 1
ATOM 1291 N N . LEU A 1 183 ? 45.952 -47.318 59.659 1.00 4.27 184 LEU A N 1
ATOM 1292 C CA . LEU A 1 183 ? 47.324 -47.934 59.674 1.00 4.48 184 LEU A CA 1
ATOM 1293 C C . LEU A 1 183 ? 48.279 -46.768 59.861 1.00 4.37 184 LEU A C 1
ATOM 1294 O O . LEU A 1 183 ? 48.701 -46.119 58.934 1.00 4.06 184 LEU A O 1
ATOM 1299 N N . ALA A 1 184 ? 48.584 -46.495 61.135 1.00 4.44 185 ALA A N 1
ATOM 1300 C CA . ALA A 1 184 ? 49.347 -45.303 61.546 1.00 5.19 185 ALA A CA 1
ATOM 1301 C C . ALA A 1 184 ? 50.773 -45.695 61.810 1.00 4.83 185 ALA A C 1
ATOM 1302 O O . ALA A 1 184 ? 51.058 -46.623 62.597 1.00 5.07 185 ALA A O 1
ATOM 1304 N N . LYS A 1 185 ? 51.706 -44.959 61.199 1.00 5.19 186 LYS A N 1
ATOM 1305 C CA . LYS A 1 185 ? 53.134 -45.193 61.482 1.00 5.43 186 LYS A CA 1
ATOM 1306 C C . LYS A 1 185 ? 53.571 -44.711 62.842 1.00 5.62 186 LYS A C 1
ATOM 1307 O O . LYS A 1 185 ? 54.482 -45.245 63.449 1.00 5.60 186 LYS A O 1
ATOM 1313 N N . ARG A 1 186 ? 52.888 -43.661 63.324 1.00 5.88 187 ARG A N 1
ATOM 1314 C CA . ARG A 1 186 ? 53.280 -42.943 64.522 1.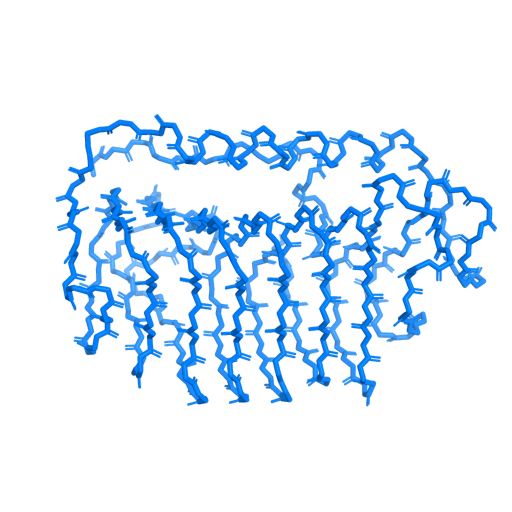00 6.21 187 ARG A CA 1
ATOM 1315 C C . ARG A 1 186 ? 52.089 -42.682 65.441 1.00 5.94 187 ARG A C 1
ATOM 1316 O O . ARG A 1 186 ? 51.228 -43.566 65.494 1.00 6.27 187 ARG A O 1
ATOM 1324 N N . PHE A 1 187 ? 52.062 -41.562 66.176 1.00 6.31 188 PHE A N 1
ATOM 1325 C CA . PHE A 1 187 ? 51.133 -41.405 67.249 1.00 6.88 188 PHE A CA 1
ATOM 1326 C C . PHE A 1 187 ? 49.722 -41.312 66.703 1.00 6.71 188 PHE A C 1
ATOM 1327 O O . PHE A 1 187 ? 49.484 -40.788 65.565 1.00 7.91 188 PHE A O 1
ATOM 1335 N N . VAL A 1 188 ? 48.748 -41.760 67.472 1.00 6.15 189 VAL A N 1
ATOM 1336 C CA . VAL A 1 188 ? 47.333 -41.538 67.171 1.00 6.66 189 VAL A CA 1
ATOM 1337 C C . VAL A 1 188 ? 46.641 -40.958 68.412 1.00 6.89 189 VAL A C 1
ATOM 1338 O O . VAL A 1 188 ? 46.720 -41.591 69.482 1.00 7.64 189 VAL A O 1
ATOM 1342 N N . THR A 1 189 ? 45.996 -39.826 68.245 1.00 6.52 190 THR A N 1
ATOM 1343 C CA . THR A 1 189 ? 45.141 -39.258 69.302 1.00 6.83 190 THR A CA 1
ATOM 1344 C C . THR A 1 189 ? 43.707 -39.161 68.862 1.00 6.47 190 THR A C 1
ATOM 1345 O O . THR A 1 189 ? 43.431 -38.542 67.823 1.00 6.76 190 THR A O 1
ATOM 1349 N N . LEU A 1 190 ? 42.817 -39.733 69.653 1.00 6.73 191 LEU A N 1
ATOM 1350 C CA . LEU A 1 190 ? 41.360 -39.592 69.520 1.00 7.88 191 LEU A CA 1
ATOM 1351 C C . LEU A 1 190 ? 40.890 -38.665 70.629 1.00 7.70 191 LEU A C 1
ATOM 1352 O O . LEU A 1 190 ? 40.920 -39.059 71.819 1.00 8.74 191 LEU A O 1
ATOM 1357 N N . GLN A 1 191 ? 40.598 -37.434 70.237 1.00 8.53 192 GLN A N 1
ATOM 1358 C CA . GLN A 1 191 ? 40.282 -36.371 71.228 1.00 10.14 192 GLN A CA 1
ATOM 1359 C C . GLN A 1 191 ? 38.872 -36.535 71.765 1.00 10.10 192 GLN A C 1
ATOM 1360 O O . GLN A 1 191 ? 38.082 -37.362 71.366 1.00 9.91 192 GLN A O 1
ATOM 1366 N N . THR A 1 192 ? 38.596 -35.766 72.847 1.00 10.60 193 THR A N 1
ATOM 1367 C CA . THR A 1 192 ? 37.366 -35.835 73.644 1.00 11.05 193 THR A CA 1
ATOM 1368 C C . THR A 1 192 ? 36.161 -36.118 72.840 1.00 9.76 193 THR A C 1
ATOM 1369 O O . THR A 1 192 ? 35.772 -35.353 72.004 1.00 11.36 193 THR A O 1
ATOM 1373 N N . GLY A 1 193 ? 35.495 -37.246 73.127 1.00 10.87 194 GLY A N 1
ATOM 1374 C CA . GLY A 1 193 ? 34.230 -37.509 72.530 1.00 10.46 194 GLY A CA 1
ATOM 1375 C C . GLY A 1 193 ? 34.160 -37.972 71.074 1.00 9.48 194 GLY A C 1
ATOM 1376 O O . GLY A 1 193 ? 33.104 -38.162 70.485 1.00 11.74 194 GLY A O 1
ATOM 1377 N N . SER A 1 194 ? 35.372 -38.216 70.528 1.00 8.35 195 SER A N 1
ATOM 1378 C CA . SER A 1 194 ? 35.486 -38.671 69.137 1.00 8.28 195 SER A CA 1
ATOM 1379 C C . SER A 1 194 ? 35.072 -40.167 69.129 1.00 7.62 195 SER A C 1
ATOM 1380 O O . SER A 1 194 ? 35.034 -40.848 70.130 1.00 8.47 195 SER A O 1
ATOM 1383 N N . SER A 1 195 ? 34.841 -40.629 67.908 1.00 7.07 196 SER A N 1
ATOM 1384 C CA . SER A 1 195 ? 34.448 -42.017 67.705 1.00 7.16 196 SER A CA 1
ATOM 1385 C C . SER A 1 195 ? 35.115 -42.547 66.453 1.00 7.03 196 SER A C 1
ATOM 1386 O O . SER A 1 195 ? 35.455 -41.756 65.545 1.00 7.14 196 SER A O 1
ATOM 1389 N N . LEU A 1 196 ? 35.234 -43.885 66.383 1.00 6.49 197 LEU A N 1
ATOM 1390 C CA . LEU A 1 196 ? 35.811 -44.469 65.192 1.00 6.08 197 LEU A CA 1
ATOM 1391 C C . LEU A 1 196 ? 35.164 -45.837 65.007 1.00 5.98 197 LEU A C 1
ATOM 1392 O O . LEU A 1 196 ? 35.081 -46.640 65.974 1.00 6.82 197 LEU A O 1
ATOM 1397 N N . ASN A 1 197 ? 34.637 -46.066 63.815 1.00 5.20 198 ASN A N 1
ATOM 1398 C CA . ASN A 1 197 ? 34.128 -47.377 63.422 1.00 5.86 198 ASN A CA 1
ATOM 1399 C C . ASN A 1 197 ? 35.206 -47.982 62.550 1.00 5.62 198 ASN A C 1
ATOM 1400 O O . ASN A 1 197 ? 35.432 -47.497 61.421 1.00 5.91 198 ASN A O 1
ATOM 1405 N N . GLY A 1 198 ? 35.894 -49.014 63.047 1.00 5.05 199 GLY A N 1
ATOM 1406 C CA . GLY A 1 198 ? 37.045 -49.600 62.336 1.00 5.53 199 GLY A CA 1
ATOM 1407 C C . GLY A 1 198 ? 38.042 -50.052 63.350 1.00 5.60 199 GLY A C 1
ATOM 1408 O O . GLY A 1 198 ? 37.681 -50.613 64.381 1.00 6.43 199 GLY A O 1
ATOM 1409 N N . ARG A 1 199 ? 39.310 -49.804 63.058 1.00 5.55 200 ARG A N 1
ATOM 1410 C CA . ARG A 1 199 ? 40.391 -50.214 63.957 1.00 6.31 200 ARG A CA 1
ATOM 1411 C C . ARG A 1 199 ? 41.516 -49.204 63.924 1.00 5.84 200 ARG A C 1
ATOM 1412 O O . ARG A 1 199 ? 41.717 -48.535 62.894 1.00 5.98 200 ARG A O 1
ATOM 1420 N N . VAL A 1 200 ? 42.299 -49.139 64.997 1.00 5.32 201 VAL A N 1
ATOM 1421 C CA . VAL A 1 200 ? 43.464 -48.281 65.067 1.00 6.37 201 VAL A CA 1
ATOM 1422 C C . VAL A 1 200 ? 44.687 -49.167 65.284 1.00 6.11 201 VAL A C 1
ATOM 1423 O O . VAL A 1 200 ? 44.822 -49.856 66.310 1.00 7.40 201 VAL A O 1
ATOM 1427 N N . LEU A 1 201 ? 45.524 -49.235 64.266 1.00 5.11 202 LEU A N 1
ATOM 1428 C CA . LEU A 1 201 ? 46.718 -50.088 64.312 1.00 5.67 202 LEU A CA 1
ATOM 1429 C C . LEU A 1 201 ? 47.908 -49.182 64.193 1.00 5.60 202 LEU A C 1
ATOM 1430 O O . LEU A 1 201 ? 48.232 -48.726 63.044 1.00 7.01 202 LEU A O 1
ATOM 1435 N N . SER A 1 202 ? 48.576 -48.853 65.314 1.00 5.15 203 SER A N 1
ATOM 1436 C CA . SER A 1 202 ? 49.705 -47.879 65.327 1.00 5.79 203 SER A CA 1
ATOM 1437 C C . SER A 1 202 ? 51.031 -48.547 65.570 1.00 4.97 203 SER A C 1
ATOM 1438 O O . SER A 1 202 ? 51.164 -49.428 66.447 1.00 5.88 203 SER A O 1
ATOM 1441 N N . GLN A 1 203 ? 52.055 -48.053 64.886 1.00 5.18 204 GLN A N 1
ATOM 1442 C CA . GLN A 1 203 ? 53.421 -48.485 65.188 1.00 5.68 204 GLN A CA 1
ATOM 1443 C C . GLN A 1 203 ? 54.077 -47.692 66.298 1.00 6.18 204 GLN A C 1
ATOM 1444 O O . GLN A 1 203 ? 55.262 -47.998 66.599 1.00 7.07 204 GLN A O 1
ATOM 1450 N N . THR A 1 204 ? 53.386 -46.780 66.980 1.00 6.17 205 THR A N 1
ATOM 1451 C CA . THR A 1 204 ? 53.923 -46.203 68.222 1.00 6.61 205 THR A CA 1
ATOM 1452 C C . THR A 1 204 ? 52.815 -46.281 69.275 1.00 8.10 205 THR A C 1
ATOM 1453 O O . THR A 1 204 ? 52.480 -47.388 69.703 1.00 10.08 205 THR A O 1
ATOM 1457 N N . GLU A 1 205 ? 52.269 -45.154 69.682 1.00 7.42 206 GLU A N 1
ATOM 1458 C CA . GLU A 1 205 ? 51.316 -45.074 70.790 1.00 9.14 206 GLU A CA 1
ATOM 1459 C C . GLU A 1 205 ? 49.987 -44.537 70.359 1.00 8.14 206 GLU A C 1
ATOM 1460 O O . GLU A 1 205 ? 49.885 -43.718 69.447 1.00 8.59 206 GLU A O 1
ATOM 1466 N N . VAL A 1 206 ? 48.938 -44.965 71.066 1.00 7.48 207 VAL A N 1
ATOM 1467 C CA . VAL A 1 206 ? 47.565 -44.485 70.892 1.00 7.95 207 VAL A CA 1
ATOM 1468 C C . VAL A 1 206 ? 47.069 -43.813 72.175 1.00 8.73 207 VAL A C 1
ATOM 1469 O O . VAL A 1 206 ? 47.165 -44.424 73.264 1.00 10.26 207 VAL A O 1
ATOM 1473 N N . ALA A 1 207 ? 46.501 -42.641 72.036 1.00 8.85 208 ALA A N 1
ATOM 1474 C CA . ALA A 1 207 ? 45.880 -41.920 73.177 1.00 9.15 208 ALA A CA 1
ATOM 1475 C C . ALA A 1 207 ? 44.435 -41.674 72.896 1.00 9.64 208 ALA A C 1
ATOM 1476 O O . ALA A 1 207 ? 44.080 -41.060 71.873 1.00 9.37 208 ALA A O 1
ATOM 1478 N N . LEU A 1 208 ? 43.562 -42.119 73.785 1.00 10.21 209 LEU A N 1
ATOM 1479 C CA . LEU A 1 208 ? 42.125 -41.886 73.695 1.00 11.47 209 LEU A CA 1
ATOM 1480 C C . LEU A 1 208 ? 41.734 -40.866 74.781 1.00 10.12 209 LEU A C 1
ATOM 1481 O O . LEU A 1 208 ? 42.312 -40.931 75.871 1.00 11.98 209 LEU A O 1
ATOM 1486 N N . GLN A 1 209 ? 40.838 -39.991 74.474 1.00 9.88 210 GLN A N 1
ATOM 1487 C CA . GLN A 1 209 ? 40.256 -39.023 75.450 1.00 10.40 210 GLN A CA 1
ATOM 1488 C C . GLN A 1 209 ? 38.739 -39.197 75.391 1.00 10.55 210 GLN A C 1
ATOM 1489 O O . GLN A 1 209 ? 38.083 -38.720 74.505 1.00 10.65 210 GLN A O 1
ATOM 1495 N N . LYS A 1 210 ? 38.202 -39.980 76.335 1.00 11.77 211 LYS A N 1
ATOM 1496 C CA . LYS A 1 210 ? 36.784 -40.208 76.416 1.00 11.92 211 LYS A CA 1
ATOM 1497 C C . LYS A 1 210 ? 36.186 -40.511 75.045 1.00 12.09 211 LYS A C 1
ATOM 1498 O O . LYS A 1 210 ? 35.167 -39.962 74.625 1.00 13.50 211 LYS A O 1
ATOM 1504 N N . ALA A 1 211 ? 36.854 -41.452 74.359 1.00 10.21 212 ALA A N 1
ATOM 1505 C CA . ALA A 1 211 ? 36.568 -41.747 72.983 1.00 10.32 212 ALA A CA 1
ATOM 1506 C C . ALA A 1 211 ? 35.925 -43.111 72.825 1.00 10.04 212 ALA A C 1
ATOM 1507 O O . ALA A 1 211 ? 36.026 -43.965 73.691 1.00 12.01 212 ALA A O 1
ATOM 1509 N N . THR A 1 212 ? 35.361 -43.349 71.649 1.00 9.79 213 THR A N 1
ATOM 1510 C CA . THR A 1 212 ? 34.702 -44.641 71.349 1.00 10.68 213 THR A CA 1
ATOM 1511 C C . THR A 1 212 ? 35.335 -45.273 70.130 1.00 10.99 213 THR A C 1
ATOM 1512 O O . THR A 1 212 ? 35.494 -44.625 69.122 1.00 11.72 213 THR A O 1
ATOM 1516 N N . VAL A 1 213 ? 35.655 -46.561 70.218 1.00 8.89 214 VAL A N 1
ATOM 1517 C CA . VAL A 1 213 ? 36.207 -47.268 69.064 1.00 8.48 214 VAL A CA 1
ATOM 1518 C C . VAL A 1 213 ? 35.330 -48.494 68.956 1.00 7.94 214 VAL A C 1
ATOM 1519 O O . VAL A 1 213 ? 35.223 -49.311 69.920 1.00 8.85 214 VAL A O 1
ATOM 1523 N N . ASN A 1 214 ? 34.674 -48.656 67.813 1.00 7.28 215 ASN A N 1
ATOM 1524 C CA . ASN A 1 214 ? 33.813 -49.856 67.546 1.00 8.86 215 ASN A CA 1
ATOM 1525 C C . ASN A 1 214 ? 34.444 -50.692 66.419 1.00 7.80 215 ASN A C 1
ATOM 1526 O O . ASN A 1 214 ? 34.450 -50.270 65.290 1.00 7.70 215 ASN A O 1
ATOM 1531 N N . SER A 1 215 ? 34.989 -51.827 66.756 1.00 8.52 216 SER A N 1
ATOM 1532 C CA . SER A 1 215 ? 35.630 -52.620 65.691 1.00 9.52 216 SER A CA 1
ATOM 1533 C C . SER A 1 215 ? 34.624 -53.586 65.114 1.00 12.02 216 SER A C 1
ATOM 1534 O O . SER A 1 215 ? 33.698 -53.965 65.832 1.00 16.20 216 SER A O 1
ATOM 1537 N N . PRO A 1 216 ? 34.708 -53.922 63.814 1.00 12.16 217 PRO A N 1
ATOM 1538 C CA . PRO A 1 216 ? 33.818 -54.879 63.124 1.00 16.62 217 PRO A CA 1
ATOM 1539 C C . PRO A 1 216 ? 34.013 -56.280 63.708 1.00 20.69 217 PRO A C 1
ATOM 1540 O O . PRO A 1 216 ? 33.658 -57.318 63.050 1.00 29.72 217 PRO A O 1
#

Nearest PDB structures (foldseek):
  4nuh-assembly1_A  TM=1.005E+00  e=4.231E-39  Leucosporidium
  7ehk-assembly1_A  TM=9.936E-01  e=1.445E-25  Flavobacterium frigoris PS1
  8x1l-assembly1_A  TM=9.943E-01  e=3.514E-25  Flavobacterium frigoris PS1
  4nu2-assembly1_A  TM=9.945E-01  e=6.677E-25  Flavobacterium frigoris PS1
  8x0z-assembly1_A  TM=9.939E-01  e=7.370E-25  Flavobacterium frigoris PS1

B-factor: mean 12.55, std 7.15, range [4.0, 49.41]

GO terms:
  GO:0005576 extracellular region (C, EXP)

InterPro domains:
  IPR021884 Ice-binding protein [PF11999] (75-273)

Sequence (216 aa):
QRDLSVELGVASNFAILAKAGISSVPDSAILGDVGASPITGAAILLKCDEVTGTIFSVDAAGPACKITDASRLAAAVANAETAYNQAAGFVDPDFLELGAGELRDQTLVPGLYKWTSSVSVPTDLTFEGNGDATWVFQIAGGLSLADGVAFTLAGGANSTNIAFQVGDDVTVGKGAHFEGVLLAKRFVTLQTGSSLNGRVLSQTEVALQKATVNSP

Secondary structure (DSSP, 8-state):
--------GGGGGEEEEESSEEEEESPPEEESEEEESSS-GGGEE--GGGEES-EEESSS-S-TT-EE-HHHHHHHHHHHHHHHHHHHH--S-SEESGGGGB--S-EE-SEEEEESS-EEE-S-EEEE--TT--EEEEESS-EEE-TT-BEEEETT--GGGEEEEESS-EEEPTT-EEEEEEEESS-EEE-TT-EEEEEEEESSEEEEES-EEE--

Radius of gyration: 16.17 Å; Cα contacts (8 Å, |Δi|>4): 684; chains: 1; bounding box: 30×35×47 Å